Protein AF-A0A4Y9YYK4-F1 (afdb_monomer)

Nearest PDB structures (foldseek):
  6ieg-assembly1_B  TM=5.917E-01  e=1.359E+00  Homo sapiens
  4gmf-assembly2_C  TM=7.989E-01  e=5.015E+00  Yersinia enterocolitica subsp. enterocolitica 8081
  4gmg-assembly2_C  TM=8.041E-01  e=4.713E+00  Yersinia enterocolitica subsp. enterocolitica 8081
  7na8-assembly1_A  TM=4.307E-01  e=9.936E+00  Homo sapiens

Mean predicted aligned error: 11.57 Å

Secondary structure (DSSP, 8-state):
--PPPBPSSSSBEEEEEE--SS-EETT-EEEEE-SS-EEEEEEEEEEEEE-SSEEEEEEESSSS-EEEEEEGGGEE--HHHHHHHHHHGGGS--PSPPPGGG-SGGGG-SS---------HHHHHHHHHHHHHHTTHHHHHHHHTT-TT-------------------EEEEE-----

Sequence (178 aa):
MDVPTMGEGKGLTWIVQSRPEIQLGKRQHVVLKTNAQRSGVGRLTSVADLRRHWVIFTVSGAPHSCNLRVPIPWAALDDLEGFTHSKFYFTLPALPRPHAEFSSPIFTSDEENPYEFELGERAESRSERLIARITNADADRRTSRSKMAEGPDGGKGGSESDSSGHTSMRIIPGSLAG

Solvent-accessible surface area (backbone atoms only — not comparable to full-atom values): 11042 Å² total; per-residue (Å²): 133,81,70,83,50,72,40,104,56,101,49,48,28,44,42,59,57,41,84,49,99,60,62,51,34,66,74,39,62,40,38,54,44,54,97,88,47,70,56,54,66,22,29,28,65,45,78,74,46,75,37,53,40,35,35,27,29,34,32,38,80,28,100,59,70,33,34,40,36,34,45,51,94,46,39,46,66,53,65,53,55,39,49,49,45,65,76,38,38,90,79,30,49,64,69,61,71,58,56,82,94,50,70,53,70,60,72,72,46,94,87,51,78,83,69,86,71,98,66,52,74,70,48,49,57,49,37,52,56,50,50,40,62,73,70,43,57,68,56,51,65,58,47,62,76,66,49,87,76,69,86,89,84,89,88,88,86,80,90,84,88,91,85,81,90,87,80,77,35,50,53,57,81,62,79,79,87,126

Radius of gyration: 19.6 Å; Cα contacts (8 Å, |Δi|>4): 264; chains: 1; bounding box: 60×44×49 Å

Foldseek 3Di:
DFDQDCPPDDDTEAEAFDQEPAAAEFQAWFWDDDPVDIWDIWGFHDFPFDALFWTKTWTPDTPDIYIYIYGPVSHDDDLLNLLCCVVCNLVGHCPPPHHPVPPDVQSVDSPDRPDDDPHDPVSNVVSVVVVCVVVVVVVVVVVVVVPVPDDDDDDDDDDDDDDDDDDHDHTYGDDDPD

pLDDT: mean 79.11, std 21.23, range [31.81, 98.0]

Structure (mmCIF, N/CA/C/O backbone):
data_AF-A0A4Y9YYK4-F1
#
_entry.id   AF-A0A4Y9YYK4-F1
#
loop_
_atom_site.group_PDB
_atom_site.id
_atom_site.type_symbol
_atom_site.label_atom_id
_atom_site.label_alt_id
_atom_site.label_comp_id
_atom_site.label_asym_id
_atom_site.label_entity_id
_atom_site.label_seq_id
_atom_site.pdbx_PDB_ins_code
_atom_site.Cartn_x
_atom_site.Cartn_y
_atom_site.Cartn_z
_atom_site.occupancy
_atom_site.B_iso_or_equiv
_atom_site.auth_seq_id
_atom_site.auth_comp_id
_atom_site.auth_asym_id
_atom_site.auth_atom_id
_atom_site.pdbx_PDB_model_num
ATOM 1 N N . MET A 1 1 ? 1.326 -8.497 24.998 1.00 41.88 1 MET A N 1
ATOM 2 C CA . MET A 1 1 ? 0.388 -7.356 25.035 1.00 41.88 1 MET A CA 1
ATOM 3 C C . MET A 1 1 ? 0.475 -6.659 23.692 1.00 41.88 1 MET A C 1
ATOM 5 O O . MET A 1 1 ? 1.575 -6.277 23.313 1.00 41.88 1 MET A O 1
ATOM 9 N N . ASP A 1 2 ? -0.640 -6.530 22.975 1.00 46.59 2 ASP A N 1
ATOM 10 C CA . ASP A 1 2 ? -0.671 -5.966 21.617 1.00 46.59 2 ASP A CA 1
ATOM 11 C C . ASP A 1 2 ? -0.836 -4.447 21.692 1.00 46.59 2 ASP A C 1
ATOM 13 O O . ASP A 1 2 ? -1.946 -3.914 21.619 1.00 46.59 2 ASP A O 1
ATOM 17 N N . VAL A 1 3 ? 0.275 -3.751 21.931 1.00 48.75 3 VAL A N 1
ATOM 18 C CA . VAL A 1 3 ? 0.305 -2.286 21.974 1.00 48.75 3 VAL A CA 1
ATOM 19 C C . VAL A 1 3 ? 0.531 -1.772 20.549 1.00 48.75 3 VAL A C 1
ATOM 21 O O . VAL A 1 3 ? 1.494 -2.201 19.910 1.00 48.75 3 VAL A O 1
ATOM 24 N N . PRO A 1 4 ? -0.330 -0.884 20.021 1.00 51.28 4 PRO A N 1
ATOM 25 C CA . PRO A 1 4 ? -0.110 -0.301 18.707 1.00 51.28 4 PRO A CA 1
ATOM 26 C C . PRO A 1 4 ? 1.175 0.535 18.727 1.00 51.28 4 PRO A C 1
ATOM 28 O O . PRO A 1 4 ? 1.351 1.406 19.579 1.00 51.28 4 PRO A O 1
ATOM 31 N N . THR A 1 5 ? 2.096 0.247 17.812 1.00 51.12 5 THR A N 1
ATOM 32 C CA . THR A 1 5 ? 3.355 0.980 17.682 1.00 51.12 5 THR A CA 1
ATOM 33 C C . THR A 1 5 ? 3.140 2.276 16.904 1.00 51.12 5 THR A C 1
ATOM 35 O O . THR A 1 5 ? 2.400 2.332 15.921 1.00 51.12 5 THR A O 1
ATOM 38 N N . MET A 1 6 ? 3.805 3.351 17.329 1.00 52.06 6 MET A N 1
ATOM 39 C CA . MET A 1 6 ? 3.977 4.510 16.456 1.00 52.06 6 MET A CA 1
ATOM 40 C C . MET A 1 6 ? 4.820 4.063 15.259 1.00 52.06 6 MET A C 1
ATOM 42 O O . MET A 1 6 ? 5.949 3.611 15.428 1.00 52.06 6 MET A O 1
ATOM 46 N N . GLY A 1 7 ? 4.247 4.116 14.057 1.00 54.12 7 GLY A N 1
ATOM 47 C CA . GLY A 1 7 ? 5.012 3.899 12.832 1.00 54.12 7 GLY A CA 1
ATOM 48 C C . GLY A 1 7 ? 5.915 5.095 12.538 1.00 54.12 7 GLY A C 1
ATOM 49 O O . GLY A 1 7 ? 5.736 6.162 13.113 1.00 54.12 7 GLY A O 1
ATOM 50 N N . GLU A 1 8 ? 6.829 4.940 11.581 1.00 56.41 8 GLU A N 1
ATOM 51 C CA . GLU A 1 8 ? 7.777 5.972 11.106 1.00 56.41 8 GLU A CA 1
ATOM 52 C C . GLU A 1 8 ? 7.110 7.229 10.484 1.00 56.41 8 GLU A C 1
ATOM 54 O O . GLU A 1 8 ? 7.784 8.086 9.921 1.00 56.41 8 GLU A O 1
ATOM 59 N N . GLY A 1 9 ? 5.781 7.358 10.562 1.00 56.78 9 GLY A N 1
ATOM 60 C CA . GLY A 1 9 ? 5.009 8.473 10.018 1.00 56.78 9 GLY A CA 1
ATOM 61 C C . GLY A 1 9 ? 4.484 9.432 11.088 1.00 56.78 9 GLY A C 1
ATOM 62 O O . GLY A 1 9 ? 4.528 9.174 12.288 1.00 56.78 9 GLY A O 1
ATOM 63 N N . LYS A 1 10 ? 3.908 10.553 10.637 1.00 61.97 10 LYS A N 1
ATOM 64 C CA . LYS A 1 10 ? 3.184 11.489 11.508 1.00 61.97 10 LYS A CA 1
ATOM 65 C C . LYS A 1 10 ? 1.903 10.818 12.026 1.00 61.97 10 LYS A C 1
ATOM 67 O O . LYS A 1 10 ? 0.875 10.852 11.355 1.00 61.97 10 LYS A O 1
ATOM 72 N N . GLY A 1 11 ? 1.974 10.201 13.203 1.00 76.62 11 GLY A N 1
ATOM 73 C CA . GLY A 1 11 ? 0.818 9.661 13.924 1.00 76.62 11 GLY A CA 1
ATOM 74 C C . GLY A 1 11 ? 0.818 8.142 14.118 1.00 76.62 11 GLY A C 1
ATOM 75 O O . GLY A 1 11 ? 1.760 7.426 13.784 1.00 76.62 11 GLY A O 1
ATOM 76 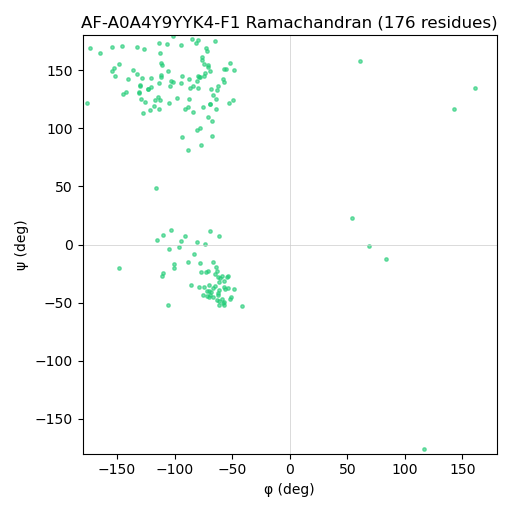N N . LEU A 1 12 ? -0.271 7.645 14.702 1.00 87.75 12 LEU A N 1
ATOM 77 C CA . LEU A 1 12 ? -0.453 6.232 15.029 1.00 87.75 12 LEU A CA 1
ATOM 78 C C . LEU A 1 12 ? -0.540 5.386 13.750 1.00 87.75 12 LEU A C 1
ATOM 80 O O . LEU A 1 12 ? -1.342 5.694 12.868 1.00 87.75 12 LEU A O 1
ATOM 84 N N . THR A 1 13 ? 0.254 4.317 13.650 1.00 91.69 13 THR A N 1
ATOM 85 C CA . THR A 1 13 ? 0.209 3.391 12.507 1.00 91.69 13 THR A CA 1
ATOM 86 C C . THR A 1 13 ? -0.188 2.003 12.982 1.00 91.69 13 THR A C 1
ATOM 88 O O . THR A 1 13 ? 0.506 1.373 13.769 1.00 91.69 13 THR A O 1
ATOM 91 N N . TRP A 1 14 ? -1.308 1.514 12.475 1.00 92.50 14 TRP A N 1
ATOM 92 C CA . TRP A 1 14 ? -1.828 0.182 12.746 1.00 92.50 14 TRP A CA 1
ATOM 93 C C . TRP A 1 14 ? -1.224 -0.816 11.756 1.00 92.50 14 TRP A C 1
ATOM 95 O O . TRP A 1 14 ? -1.041 -0.471 10.591 1.00 92.50 14 TRP A O 1
ATOM 105 N N . ILE A 1 15 ? -0.917 -2.042 12.187 1.00 93.69 15 ILE A N 1
ATOM 106 C CA . ILE A 1 15 ? -0.321 -3.084 11.333 1.00 93.69 15 ILE A CA 1
ATOM 107 C C . ILE A 1 15 ? -1.283 -4.270 11.234 1.00 93.69 15 ILE A C 1
ATOM 109 O O . ILE A 1 15 ? -1.670 -4.843 12.253 1.00 93.69 15 ILE A O 1
ATOM 113 N N . VAL A 1 16 ? -1.645 -4.646 10.004 1.00 94.25 16 VAL A N 1
ATOM 114 C CA . VAL A 1 16 ? -2.518 -5.802 9.724 1.00 94.25 16 VAL A CA 1
ATOM 115 C C . VAL A 1 16 ? -1.775 -7.107 9.941 1.00 94.25 16 VAL A C 1
ATOM 117 O O . VAL A 1 16 ? -0.575 -7.180 9.700 1.00 94.25 16 VAL A O 1
ATOM 120 N N . GLN A 1 17 ? -2.479 -8.146 10.380 1.00 92.44 17 GLN A N 1
ATOM 121 C CA . GLN A 1 17 ? -1.835 -9.358 10.885 1.00 92.44 17 GLN A CA 1
ATOM 122 C C . GLN A 1 17 ? -2.536 -10.666 10.687 1.00 92.44 17 GLN A C 1
ATOM 124 O O . GLN A 1 17 ? -1.942 -11.723 10.844 1.00 92.44 17 GLN A O 1
ATOM 129 N N . SER A 1 18 ? -3.828 -10.591 10.449 1.00 92.44 18 SER A N 1
ATOM 130 C CA . SER A 1 18 ? -4.473 -11.675 9.757 1.00 92.44 18 SER A CA 1
ATOM 131 C C . SER A 1 18 ? -4.888 -11.135 8.423 1.00 92.44 18 SER A C 1
ATOM 133 O O . SER A 1 18 ? -5.321 -9.979 8.314 1.00 92.44 18 SER A O 1
ATOM 135 N N . ARG A 1 19 ? -4.825 -12.025 7.448 1.00 95.31 19 ARG A N 1
ATOM 136 C CA . ARG A 1 19 ? -5.436 -11.810 6.158 1.00 95.31 19 ARG A CA 1
ATOM 137 C C . ARG A 1 19 ? -6.893 -11.343 6.324 1.00 95.31 19 ARG A C 1
ATOM 139 O O . ARG A 1 19 ? -7.662 -12.019 7.014 1.00 95.31 19 ARG A O 1
ATOM 146 N N . PRO A 1 20 ? -7.271 -10.195 5.741 1.00 94.69 20 PRO A N 1
ATOM 147 C CA . PRO A 1 20 ? -8.661 -9.764 5.694 1.00 94.69 20 PRO A CA 1
ATOM 148 C C . PRO A 1 20 ? -9.450 -10.650 4.717 1.00 94.69 20 PRO A C 1
ATOM 150 O O . PRO A 1 20 ? -8.877 -11.212 3.783 1.00 94.69 20 PRO A O 1
ATOM 153 N N . GLU A 1 21 ? -10.766 -10.762 4.910 1.00 93.81 21 GLU A N 1
ATOM 154 C CA . GLU A 1 21 ? -11.641 -11.546 4.016 1.00 93.81 21 GLU A CA 1
ATOM 155 C C . GLU A 1 21 ? -11.632 -11.005 2.579 1.00 93.81 21 GLU A C 1
ATOM 157 O O . GLU A 1 21 ? -11.741 -11.761 1.617 1.00 93.81 21 GLU A O 1
ATOM 162 N N . ILE A 1 22 ? -11.464 -9.689 2.444 1.00 95.12 22 ILE A N 1
ATOM 163 C CA . ILE A 1 22 ? -11.383 -8.966 1.177 1.00 95.12 22 ILE A CA 1
ATOM 164 C C . ILE A 1 22 ? -10.116 -8.112 1.212 1.00 95.12 22 ILE A C 1
ATOM 166 O O . ILE A 1 22 ? -9.767 -7.560 2.258 1.00 95.12 22 ILE A O 1
ATOM 170 N N . GLN A 1 23 ? -9.432 -7.986 0.075 1.00 97.19 23 GLN A N 1
ATOM 171 C CA . GLN A 1 23 ? -8.286 -7.088 -0.046 1.00 97.19 23 GLN A CA 1
ATOM 172 C C . GLN A 1 23 ? -8.662 -5.643 0.310 1.00 97.19 23 GLN A C 1
ATOM 174 O O . GLN A 1 23 ? -9.733 -5.139 -0.045 1.00 97.19 23 GLN A O 1
ATOM 179 N N . LEU A 1 24 ? -7.751 -4.980 1.017 1.00 97.75 24 LEU A N 1
ATOM 180 C CA . LEU A 1 24 ? -7.948 -3.648 1.565 1.00 97.75 24 LEU A CA 1
ATOM 181 C C . LEU A 1 24 ? -7.544 -2.588 0.553 1.00 97.75 24 LEU A C 1
ATOM 183 O O . LEU A 1 24 ? -6.383 -2.510 0.159 1.00 97.75 24 LEU A O 1
ATOM 187 N N . GLY A 1 25 ? -8.501 -1.763 0.152 1.00 97.44 25 GLY A N 1
ATOM 188 C CA . GLY A 1 25 ? -8.315 -0.741 -0.871 1.00 97.44 25 GLY A CA 1
ATOM 189 C C . GLY A 1 25 ? -8.870 0.615 -0.464 1.00 97.44 25 GLY A C 1
ATOM 190 O O . GLY A 1 25 ? -9.607 0.766 0.515 1.00 97.44 25 GLY A O 1
ATOM 191 N N . LYS A 1 26 ? -8.543 1.631 -1.263 1.00 97.44 26 LYS A N 1
ATOM 192 C CA . LYS A 1 26 ? -9.086 2.984 -1.094 1.00 97.44 26 LYS A CA 1
ATOM 193 C C . LYS A 1 26 ? -10.621 2.958 -1.105 1.00 97.44 26 LYS A C 1
ATOM 195 O O . LYS A 1 26 ? -11.249 2.136 -1.763 1.00 97.44 26 LYS A O 1
ATOM 200 N N . ARG A 1 27 ? -11.225 3.917 -0.402 1.00 96.31 27 ARG A N 1
ATOM 201 C CA . ARG A 1 27 ? -12.675 4.123 -0.219 1.00 96.31 27 ARG A CA 1
ATOM 202 C C . ARG A 1 27 ? -13.398 3.068 0.628 1.00 96.31 27 ARG A C 1
ATOM 204 O O . ARG A 1 27 ? -14.586 3.251 0.881 1.00 96.31 27 ARG A O 1
ATOM 211 N N . GLN A 1 28 ? -12.720 2.031 1.116 1.00 96.81 28 GLN A N 1
ATOM 212 C CA . GLN A 1 28 ? -13.327 1.051 2.018 1.00 96.81 28 GLN A CA 1
ATOM 213 C C . GLN A 1 28 ? -13.441 1.581 3.451 1.00 96.81 28 GLN A C 1
ATOM 215 O O . GLN A 1 28 ? -12.557 2.294 3.938 1.00 96.81 28 GLN A O 1
ATOM 220 N N . HIS A 1 29 ? -14.528 1.210 4.132 1.00 95.75 29 HIS A N 1
ATOM 221 C CA . HIS A 1 29 ? -14.700 1.464 5.559 1.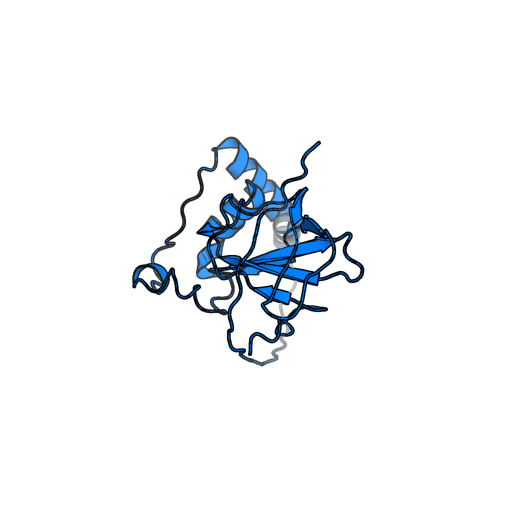00 95.75 29 HIS A CA 1
ATOM 222 C C . HIS A 1 29 ? -14.020 0.370 6.375 1.00 95.75 29 HIS A C 1
ATOM 224 O O . HIS A 1 29 ? -14.145 -0.815 6.074 1.00 95.75 29 HIS A O 1
ATOM 230 N N . VAL A 1 30 ? -13.319 0.775 7.426 1.00 94.75 30 VAL A N 1
ATOM 231 C CA . VAL A 1 30 ? -12.567 -0.126 8.296 1.00 94.75 30 VAL A CA 1
ATOM 232 C C . VAL A 1 30 ? -12.859 0.182 9.753 1.00 94.75 30 VAL A C 1
ATOM 234 O O . VAL A 1 30 ? -13.061 1.332 10.144 1.00 94.75 30 VAL A O 1
ATOM 237 N N . VAL A 1 31 ? -12.855 -0.864 10.569 1.00 92.88 31 VAL A N 1
ATOM 238 C CA . VAL A 1 31 ? -12.839 -0.751 12.023 1.00 92.88 31 VAL A CA 1
ATOM 239 C C . VAL A 1 31 ? -11.595 -1.474 12.501 1.00 92.88 31 VAL A C 1
ATOM 241 O O . VAL A 1 31 ? -11.448 -2.678 12.305 1.00 92.88 31 VAL A O 1
ATOM 244 N N . LEU A 1 32 ? -10.682 -0.725 13.102 1.00 91.12 32 LEU A N 1
ATOM 245 C CA . LEU A 1 32 ? -9.428 -1.251 13.612 1.00 91.12 32 LEU A CA 1
ATOM 246 C C . LEU A 1 32 ? -9.674 -1.763 15.027 1.00 91.12 32 LEU A C 1
ATOM 248 O O . LEU A 1 32 ? -10.350 -1.115 15.830 1.00 91.12 32 LEU A O 1
ATOM 252 N N . LYS A 1 33 ? -9.166 -2.950 15.343 1.00 91.06 33 LYS A N 1
ATOM 253 C CA . LYS A 1 33 ? -9.395 -3.574 16.643 1.00 91.06 33 LYS A CA 1
ATOM 254 C C . LYS A 1 33 ? -8.138 -4.291 17.115 1.00 91.06 33 LYS A C 1
ATOM 256 O O . LYS A 1 33 ? -7.582 -5.101 16.387 1.00 91.06 33 LYS A O 1
ATOM 261 N N . THR A 1 34 ? -7.747 -4.032 18.358 1.00 87.44 34 THR A N 1
ATOM 262 C CA . THR A 1 34 ? -6.826 -4.870 19.134 1.00 87.44 34 THR A CA 1
ATOM 263 C C . THR A 1 34 ? -7.611 -5.723 20.132 1.00 87.44 34 THR A C 1
ATOM 265 O O . THR A 1 34 ? -8.834 -5.623 20.250 1.00 87.44 34 THR A O 1
ATOM 268 N N . ASN A 1 35 ? -6.907 -6.545 20.908 1.00 86.12 35 ASN A N 1
ATOM 269 C CA . ASN A 1 35 ? -7.510 -7.253 22.037 1.00 86.12 35 ASN A CA 1
ATOM 270 C C . ASN A 1 35 ? -8.027 -6.307 23.140 1.00 86.12 35 ASN A C 1
ATOM 272 O O . ASN A 1 35 ? -8.920 -6.686 23.890 1.00 86.12 35 ASN A O 1
ATOM 276 N N . ALA A 1 36 ? -7.504 -5.079 23.221 1.00 86.88 36 ALA A N 1
ATOM 277 C CA . ALA A 1 36 ? -7.833 -4.108 24.267 1.00 86.88 36 ALA A CA 1
ATOM 278 C C . ALA A 1 36 ? -8.652 -2.906 23.769 1.00 86.88 36 ALA A C 1
ATOM 280 O O . ALA A 1 36 ? -9.321 -2.244 24.558 1.00 86.88 36 ALA A O 1
ATOM 281 N N . GLN A 1 37 ? -8.573 -2.580 22.480 1.00 85.88 37 GLN A N 1
ATOM 282 C CA . GLN A 1 37 ? -9.095 -1.334 21.929 1.00 85.88 37 GLN A CA 1
ATOM 283 C C . GLN A 1 37 ? -9.842 -1.578 20.626 1.00 85.88 37 GLN A C 1
ATOM 285 O O . GLN A 1 37 ? -9.522 -2.477 19.851 1.00 85.88 37 GLN A O 1
ATOM 290 N N . ARG A 1 38 ? -10.825 -0.726 20.360 1.00 88.75 38 ARG A N 1
ATOM 291 C CA . ARG A 1 38 ? -11.546 -0.673 19.093 1.00 88.75 38 ARG A CA 1
ATOM 292 C C . ARG A 1 38 ? -11.576 0.778 18.641 1.00 88.75 38 ARG A C 1
ATOM 294 O O . ARG A 1 38 ? -11.922 1.653 19.430 1.00 88.75 38 ARG A O 1
ATOM 301 N N . SER A 1 39 ? -11.205 1.036 17.395 1.00 86.94 39 SER A N 1
ATOM 302 C CA . 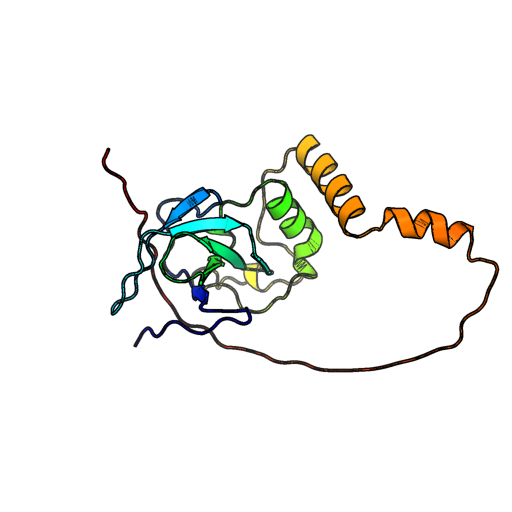SER A 1 39 ? -11.363 2.356 16.799 1.00 86.94 39 SER A CA 1
ATOM 303 C C . SER A 1 39 ? -12.839 2.646 16.508 1.00 86.94 39 SER A C 1
ATOM 305 O O . SER A 1 39 ? -13.679 1.744 16.460 1.00 86.94 39 SER A O 1
ATOM 307 N N . GLY A 1 40 ? -13.145 3.911 16.223 1.00 88.44 40 GLY A N 1
ATOM 308 C CA . GLY A 1 40 ? -14.353 4.248 15.470 1.00 88.44 40 GLY A CA 1
ATOM 309 C C . GLY A 1 40 ? -14.302 3.695 14.039 1.00 88.44 40 GLY A C 1
ATOM 310 O O . GLY A 1 40 ? -13.285 3.145 13.604 1.00 88.44 40 GLY A O 1
ATOM 311 N N . VAL A 1 41 ? -15.399 3.861 13.302 1.00 93.31 41 VAL A N 1
ATOM 312 C CA . VAL A 1 41 ? -15.437 3.564 11.864 1.00 93.31 41 VAL A CA 1
ATOM 313 C C . VAL A 1 41 ? -14.585 4.599 11.134 1.00 93.31 41 VAL A C 1
ATOM 315 O O . VAL A 1 41 ? -14.835 5.797 11.237 1.00 93.31 41 VAL A O 1
ATOM 318 N N . GLY A 1 42 ? -13.568 4.131 10.418 1.00 94.31 42 GLY A N 1
ATOM 319 C CA . GLY A 1 42 ? -12.729 4.946 9.550 1.00 94.31 42 GLY A CA 1
ATOM 320 C C . GLY A 1 42 ? -12.903 4.567 8.084 1.00 94.31 42 GLY A C 1
ATOM 321 O O . GLY A 1 42 ? -13.564 3.585 7.751 1.00 94.31 42 GLY A O 1
ATOM 322 N N . ARG A 1 43 ? -12.280 5.336 7.194 1.00 96.44 43 ARG A N 1
ATOM 323 C CA . ARG A 1 43 ? -12.241 5.077 5.753 1.00 96.44 43 ARG A CA 1
ATOM 324 C C . ARG A 1 43 ? -10.815 5.175 5.232 1.00 96.44 43 ARG A C 1
ATOM 326 O O . ARG A 1 43 ? -10.151 6.182 5.490 1.00 96.44 43 ARG A O 1
ATOM 333 N N . LEU A 1 44 ? -10.379 4.172 4.469 1.00 96.81 44 LEU A N 1
ATOM 334 C CA . LEU A 1 44 ? -9.106 4.188 3.744 1.00 96.81 44 LEU A CA 1
ATOM 335 C C . LEU A 1 44 ? -9.193 5.212 2.609 1.00 96.81 44 LEU A C 1
ATOM 337 O O . LEU A 1 44 ? -10.080 5.112 1.763 1.00 96.81 44 LEU A O 1
ATOM 341 N N . THR A 1 45 ? -8.327 6.223 2.578 1.00 95.81 45 THR A N 1
ATOM 342 C CA . THR A 1 45 ? -8.441 7.315 1.588 1.00 95.81 45 THR A CA 1
ATOM 343 C C . THR A 1 45 ? -7.403 7.245 0.487 1.00 95.81 45 THR A C 1
ATOM 345 O O . THR A 1 45 ? -7.753 7.296 -0.690 1.00 95.81 45 THR A O 1
ATOM 348 N N . SER A 1 46 ? -6.137 7.149 0.868 1.00 95.75 46 SER A N 1
ATOM 349 C CA . SER A 1 46 ? -4.984 7.311 -0.014 1.00 95.75 46 SER A CA 1
ATOM 350 C C . SER A 1 46 ? -3.839 6.432 0.462 1.00 95.75 46 SER A C 1
ATOM 352 O O . SER A 1 46 ? -3.760 6.120 1.652 1.00 95.75 46 SER A O 1
ATOM 354 N N . VAL A 1 47 ? -2.945 6.072 -0.455 1.00 96.38 47 VAL A N 1
ATOM 355 C CA . VAL A 1 47 ? -1.644 5.498 -0.109 1.00 96.38 47 VAL A CA 1
ATOM 356 C C . VAL A 1 47 ? -0.746 6.630 0.391 1.00 96.38 47 VAL A C 1
ATOM 358 O O . VAL A 1 47 ? -0.510 7.603 -0.318 1.00 96.38 47 VAL A O 1
ATOM 361 N N . ALA A 1 48 ? -0.319 6.533 1.645 1.00 95.38 48 ALA A N 1
ATOM 362 C CA . ALA A 1 48 ? 0.596 7.461 2.298 1.00 95.38 48 ALA A CA 1
ATOM 363 C C . ALA A 1 48 ? 2.064 7.105 2.035 1.00 95.38 48 ALA A C 1
ATOM 365 O O . ALA A 1 48 ? 2.899 7.999 1.952 1.00 95.38 48 ALA A O 1
ATOM 366 N N . ASP A 1 49 ? 2.368 5.809 1.941 1.00 95.75 49 ASP A N 1
ATOM 367 C CA . ASP A 1 49 ? 3.717 5.290 1.710 1.00 95.75 49 ASP A CA 1
ATOM 368 C C . ASP A 1 49 ? 3.637 3.913 1.035 1.00 95.75 49 ASP A C 1
ATOM 370 O O . ASP A 1 49 ? 2.692 3.148 1.266 1.00 95.75 49 ASP A O 1
ATOM 374 N N . LEU A 1 50 ? 4.640 3.600 0.219 1.00 96.75 50 LEU A N 1
ATOM 375 C CA . LEU A 1 50 ? 4.776 2.335 -0.489 1.00 96.75 50 LEU A CA 1
ATOM 376 C C . LEU A 1 50 ? 6.175 1.777 -0.233 1.00 96.75 50 LEU A C 1
ATOM 378 O O . LEU A 1 50 ? 7.185 2.431 -0.472 1.00 96.75 50 LEU A O 1
ATOM 382 N N . ARG A 1 51 ? 6.229 0.545 0.262 1.00 96.31 51 ARG A N 1
ATOM 383 C CA . ARG A 1 51 ? 7.458 -0.172 0.603 1.00 96.31 51 ARG A CA 1
ATOM 384 C C . ARG A 1 51 ? 7.478 -1.512 -0.100 1.00 96.31 51 ARG A C 1
ATOM 386 O O . ARG A 1 51 ? 6.454 -1.976 -0.599 1.00 96.31 51 ARG A O 1
ATOM 393 N N . ARG A 1 52 ? 8.636 -2.171 -0.083 1.00 96.00 52 ARG A N 1
ATOM 394 C CA . ARG A 1 52 ? 8.847 -3.417 -0.824 1.00 96.00 52 ARG A CA 1
ATOM 395 C C . ARG A 1 52 ? 7.761 -4.463 -0.530 1.00 96.00 52 ARG A C 1
ATOM 397 O O . ARG A 1 52 ? 7.154 -4.990 -1.454 1.00 96.00 52 ARG A O 1
ATOM 404 N N . HIS A 1 53 ? 7.425 -4.682 0.743 1.00 96.50 53 HIS A N 1
ATOM 405 C CA . HIS A 1 53 ? 6.420 -5.682 1.150 1.00 96.50 53 HIS A CA 1
ATOM 406 C C . HIS A 1 53 ? 5.166 -5.098 1.809 1.00 96.50 53 HIS A C 1
ATOM 408 O O . HIS A 1 53 ? 4.295 -5.854 2.243 1.00 96.50 53 HIS A O 1
ATOM 414 N N . TRP A 1 54 ? 5.057 -3.770 1.888 1.00 97.50 54 TRP A N 1
ATOM 415 C CA . TRP A 1 54 ? 3.992 -3.104 2.632 1.00 97.50 54 TRP A CA 1
ATOM 416 C C . TRP A 1 54 ? 3.475 -1.876 1.898 1.00 97.50 54 TRP A C 1
ATOM 418 O O . TRP A 1 54 ? 4.251 -1.091 1.368 1.00 97.50 54 TRP A O 1
ATOM 428 N N . VAL A 1 55 ? 2.170 -1.650 1.973 1.00 97.56 55 VAL A N 1
ATOM 429 C CA . VAL A 1 55 ? 1.542 -0.371 1.642 1.00 97.56 55 VAL A CA 1
ATOM 430 C C . VAL A 1 55 ? 0.999 0.260 2.917 1.00 97.56 55 VAL A C 1
ATOM 432 O O . VAL A 1 55 ? 0.537 -0.439 3.821 1.00 97.56 55 VAL A O 1
ATOM 435 N N . ILE A 1 56 ? 1.066 1.582 3.020 1.00 97.12 56 ILE A N 1
ATOM 436 C CA . ILE A 1 56 ? 0.502 2.328 4.143 1.00 97.12 56 ILE A CA 1
ATOM 437 C C . ILE A 1 56 ? -0.656 3.170 3.625 1.00 97.12 56 ILE A C 1
ATOM 439 O O . ILE A 1 56 ? -0.452 4.074 2.824 1.00 97.12 56 ILE A O 1
ATOM 443 N N . PHE A 1 57 ? -1.869 2.903 4.099 1.00 97.06 57 PHE A N 1
ATOM 444 C CA . PHE A 1 57 ? -3.047 3.718 3.818 1.00 97.06 57 PHE A CA 1
ATOM 445 C C . PHE A 1 57 ? -3.271 4.761 4.909 1.00 97.06 57 PHE A C 1
ATOM 447 O O . PHE A 1 57 ? -3.097 4.477 6.092 1.00 97.06 57 PHE A O 1
ATOM 454 N N . THR A 1 58 ? -3.754 5.941 4.534 1.00 95.62 58 THR A N 1
ATOM 455 C CA . THR A 1 58 ? -4.334 6.889 5.491 1.00 95.62 58 THR A CA 1
ATOM 456 C C . THR A 1 58 ? -5.764 6.480 5.834 1.00 95.62 58 THR A C 1
ATOM 458 O O . THR A 1 58 ? -6.568 6.178 4.947 1.00 95.62 58 THR A O 1
ATOM 461 N N . VAL A 1 59 ? -6.093 6.508 7.124 1.00 95.31 59 VAL A N 1
ATOM 462 C CA . VAL A 1 59 ? -7.439 6.296 7.661 1.00 95.31 59 VAL A CA 1
ATOM 463 C C . VAL A 1 59 ? -8.013 7.645 8.096 1.00 95.31 59 VAL A C 1
ATOM 465 O O . VAL A 1 59 ? -7.454 8.335 8.950 1.00 95.31 59 VAL A O 1
ATOM 468 N N . SER A 1 60 ? -9.154 8.010 7.517 1.00 93.69 60 SER A N 1
ATOM 469 C CA . SER A 1 60 ? -9.907 9.232 7.842 1.00 93.69 60 SER A CA 1
ATOM 470 C C . SER A 1 60 ? -11.251 8.910 8.503 1.00 93.69 60 SER A C 1
ATOM 472 O O . SER A 1 60 ? -11.712 7.773 8.436 1.00 93.69 60 SER A O 1
ATOM 474 N N . GLY A 1 61 ? -11.895 9.897 9.130 1.00 87.62 61 GLY A N 1
ATOM 475 C CA . GLY A 1 61 ? -13.247 9.761 9.697 1.00 87.62 61 GLY A CA 1
ATOM 476 C C . GLY A 1 61 ? -13.322 9.139 11.097 1.00 87.62 61 GLY A C 1
ATOM 477 O O . GLY A 1 61 ? -14.351 9.259 11.753 1.00 87.62 61 GLY A O 1
ATOM 478 N N . ALA A 1 62 ? -12.231 8.549 11.593 1.00 80.19 62 ALA A N 1
ATOM 479 C CA . ALA A 1 62 ? -12.087 8.213 13.008 1.00 80.19 62 ALA A CA 1
ATOM 480 C C . ALA A 1 62 ? -11.782 9.483 13.842 1.00 80.19 62 ALA A C 1
ATOM 482 O O . ALA A 1 62 ? -11.311 10.472 13.274 1.00 80.19 62 ALA A O 1
ATOM 483 N N . PRO A 1 63 ? -11.981 9.470 15.179 1.00 81.19 63 PRO A N 1
ATOM 484 C CA . PRO A 1 63 ? -11.701 10.626 16.045 1.00 81.19 63 PRO A CA 1
ATOM 485 C C . PRO A 1 63 ? -10.279 11.189 15.909 1.00 81.19 63 PRO A C 1
ATOM 487 O O . PRO A 1 63 ? -10.049 12.377 16.125 1.00 81.19 63 PRO A O 1
ATOM 490 N N . HIS A 1 64 ? -9.331 10.337 15.518 1.00 82.31 64 HIS A N 1
ATOM 491 C CA . HIS A 1 64 ? -7.957 10.707 15.216 1.00 82.31 64 HIS A CA 1
ATO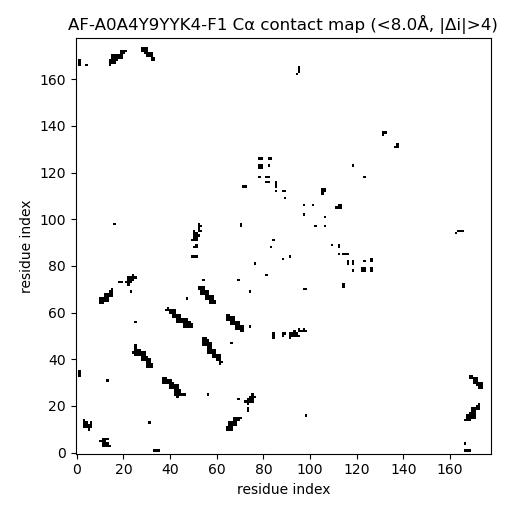M 492 C C . HIS A 1 64 ? -7.569 10.126 13.860 1.00 82.31 64 HIS A C 1
ATOM 494 O O . HIS A 1 64 ? -7.857 8.958 13.576 1.00 82.31 64 HIS A O 1
ATOM 500 N N . SER A 1 65 ? -6.900 10.928 13.029 1.00 85.19 65 SER A N 1
ATOM 501 C CA . SER A 1 65 ? -6.258 10.407 11.827 1.00 85.19 65 SER A CA 1
ATOM 502 C C . SER A 1 65 ? -5.185 9.399 12.230 1.00 85.19 65 SER A C 1
ATOM 504 O O . SER A 1 65 ? -4.428 9.594 13.183 1.00 85.19 65 SER A O 1
ATOM 506 N N . CYS A 1 66 ? -5.143 8.284 11.516 1.00 92.00 66 CYS A N 1
ATOM 507 C CA . CYS A 1 66 ? -4.129 7.260 11.710 1.00 92.00 66 CYS A CA 1
ATOM 508 C C . CYS A 1 66 ? -3.788 6.618 10.370 1.00 92.00 66 CYS A C 1
ATOM 510 O O . CYS A 1 66 ? -4.440 6.875 9.357 1.00 92.00 66 CYS A O 1
ATOM 512 N N . ASN A 1 67 ? -2.748 5.798 10.364 1.00 95.06 67 ASN A N 1
ATOM 513 C CA . ASN A 1 67 ? -2.327 5.051 9.193 1.00 95.06 67 ASN A CA 1
ATOM 514 C C . ASN A 1 67 ? -2.564 3.557 9.398 1.00 95.06 67 ASN A C 1
ATOM 516 O O . ASN A 1 67 ? -2.584 3.072 10.529 1.00 95.06 67 ASN A O 1
ATOM 520 N N . LEU A 1 68 ? -2.703 2.828 8.297 1.00 95.31 68 LEU A N 1
ATOM 521 C CA . LEU A 1 68 ? -2.847 1.383 8.274 1.00 95.31 68 LEU A CA 1
ATOM 522 C C . LEU A 1 68 ? -1.812 0.773 7.331 1.00 95.31 68 LEU A C 1
ATOM 524 O O . LEU A 1 68 ? -1.882 0.965 6.122 1.00 95.31 68 LEU A O 1
ATOM 528 N N . ARG A 1 69 ? -0.865 0.021 7.885 1.00 96.88 69 ARG A N 1
ATOM 529 C CA . ARG A 1 69 ? 0.167 -0.711 7.154 1.00 96.88 69 ARG A CA 1
ATOM 530 C C . ARG A 1 69 ? -0.321 -2.124 6.835 1.00 96.88 69 ARG A C 1
ATOM 532 O O . ARG A 1 69 ? -0.539 -2.923 7.746 1.00 96.88 69 ARG A O 1
ATOM 539 N N . VAL A 1 70 ? -0.449 -2.426 5.549 1.00 97.12 70 VAL A N 1
ATOM 540 C CA . VAL A 1 70 ? -1.014 -3.664 4.998 1.00 97.12 70 VAL A CA 1
ATOM 541 C C . VAL A 1 70 ? 0.047 -4.370 4.143 1.00 97.12 70 VAL A C 1
ATOM 543 O O . VAL A 1 70 ? 0.719 -3.695 3.360 1.00 97.12 70 VAL A O 1
ATOM 546 N N . PRO A 1 71 ? 0.237 -5.695 4.259 1.00 97.69 71 PRO A N 1
ATOM 547 C CA . PRO A 1 71 ? 1.055 -6.453 3.315 1.00 97.69 71 PRO A CA 1
ATOM 548 C C . PRO A 1 71 ? 0.537 -6.309 1.884 1.00 97.69 71 PRO A C 1
ATOM 550 O O . PRO A 1 71 ? -0.675 -6.318 1.673 1.00 97.69 71 PRO A O 1
ATOM 553 N N . ILE A 1 72 ? 1.440 -6.241 0.904 1.00 97.81 72 ILE A N 1
ATOM 554 C CA . ILE A 1 72 ? 1.075 -6.055 -0.513 1.00 97.81 72 ILE A CA 1
ATOM 555 C C . ILE A 1 72 ? 0.006 -7.061 -0.997 1.00 97.81 72 ILE A C 1
ATOM 557 O O . ILE A 1 72 ? -0.993 -6.604 -1.547 1.00 97.81 72 ILE A O 1
ATOM 561 N N . PRO A 1 73 ? 0.078 -8.381 -0.707 1.00 97.06 73 PRO A N 1
ATOM 562 C CA . PRO A 1 73 ? -0.951 -9.335 -1.153 1.00 97.06 73 PRO A CA 1
ATOM 563 C C . PRO A 1 73 ? -2.347 -9.111 -0.562 1.00 97.06 73 PRO A C 1
ATOM 565 O O . PRO A 1 73 ? -3.339 -9.640 -1.068 1.00 97.06 73 PRO A O 1
ATOM 568 N N . TRP A 1 74 ? -2.436 -8.388 0.555 1.00 97.81 74 TRP A N 1
ATOM 569 C CA . TRP A 1 74 ? -3.696 -8.086 1.234 1.00 97.81 74 TRP A CA 1
ATOM 570 C C . TRP A 1 74 ? -4.247 -6.718 0.848 1.00 97.81 74 TRP A C 1
ATOM 572 O O . TRP A 1 74 ? -5.314 -6.344 1.334 1.00 97.81 74 TRP A O 1
ATOM 582 N N . ALA A 1 75 ? -3.538 -5.970 0.007 1.00 98.00 75 ALA A N 1
ATOM 583 C CA . ALA A 1 75 ? -3.946 -4.662 -0.458 1.00 98.00 75 ALA A CA 1
ATOM 584 C C . ALA A 1 75 ? -4.518 -4.735 -1.876 1.00 98.00 75 ALA A C 1
ATOM 586 O O . ALA A 1 75 ? -3.991 -5.428 -2.739 1.00 98.00 75 ALA A O 1
ATOM 587 N N . ALA A 1 76 ? -5.581 -3.975 -2.117 1.00 97.31 76 ALA A N 1
ATOM 588 C CA . ALA A 1 76 ? -6.083 -3.691 -3.452 1.00 97.31 76 ALA A CA 1
ATOM 589 C C . ALA A 1 76 ? -5.453 -2.371 -3.920 1.00 97.31 76 ALA A C 1
ATOM 591 O O . ALA A 1 76 ? -5.945 -1.286 -3.585 1.00 97.31 76 ALA A O 1
ATOM 592 N N . LEU A 1 77 ? -4.324 -2.477 -4.625 1.00 96.56 77 LEU A N 1
ATOM 593 C CA . LEU A 1 77 ? -3.640 -1.341 -5.24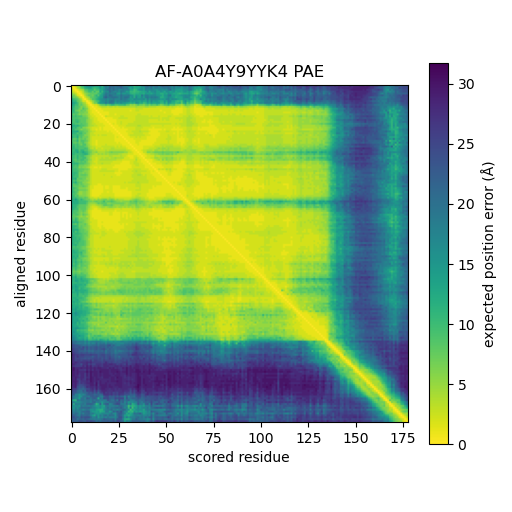8 1.00 96.56 77 LEU A CA 1
ATOM 594 C C . LEU A 1 77 ? -4.343 -0.961 -6.554 1.00 96.56 77 LEU A C 1
ATOM 596 O O . LEU A 1 77 ? -4.836 -1.838 -7.260 1.00 96.56 77 LEU A O 1
ATOM 600 N N . ASP A 1 78 ? -4.405 0.335 -6.869 1.00 95.44 78 ASP A N 1
ATOM 601 C CA . ASP A 1 78 ? -4.860 0.756 -8.194 1.00 95.44 78 ASP A CA 1
ATOM 602 C C . ASP A 1 78 ? -3.754 0.619 -9.251 1.00 95.44 78 ASP A C 1
ATOM 604 O O . ASP A 1 78 ? -2.608 0.296 -8.936 1.00 95.44 78 ASP A O 1
ATOM 608 N N . ASP A 1 79 ? -4.092 0.900 -10.509 1.00 94.69 79 ASP A N 1
ATOM 609 C CA . ASP A 1 79 ? -3.162 0.813 -11.636 1.00 94.69 79 ASP A CA 1
ATOM 610 C C . ASP A 1 79 ? -1.865 1.610 -11.429 1.00 94.69 79 ASP A C 1
ATOM 612 O O . ASP A 1 79 ? -0.799 1.183 -11.866 1.00 94.69 79 ASP A O 1
ATOM 616 N N . LEU A 1 80 ? -1.930 2.788 -10.800 1.00 94.75 80 LEU A N 1
ATOM 617 C CA . LEU A 1 80 ? -0.754 3.630 -10.589 1.00 94.75 80 LEU A CA 1
ATOM 618 C C . LEU A 1 80 ? 0.123 3.060 -9.478 1.00 94.75 80 LEU A C 1
ATOM 620 O O . LEU A 1 80 ? 1.346 3.032 -9.613 1.00 94.75 80 LEU A O 1
ATOM 624 N N . GLU A 1 81 ? -0.490 2.627 -8.382 1.00 96.44 81 GLU A N 1
ATOM 625 C CA . GLU A 1 81 ? 0.206 2.066 -7.228 1.00 96.44 81 GLU A CA 1
ATOM 626 C C . GLU A 1 81 ? 0.813 0.699 -7.545 1.00 96.44 81 GLU A C 1
ATOM 628 O O . GLU A 1 81 ? 1.981 0.481 -7.229 1.00 96.44 81 GLU A O 1
ATOM 633 N N . GLY A 1 82 ? 0.072 -0.170 -8.238 1.00 96.69 82 GLY A N 1
ATOM 634 C CA . GLY A 1 82 ? 0.569 -1.445 -8.755 1.00 96.69 82 GLY A CA 1
ATOM 635 C C . GLY A 1 82 ? 1.712 -1.239 -9.746 1.00 96.69 82 GLY A C 1
ATOM 636 O O . GLY A 1 82 ? 2.786 -1.806 -9.565 1.00 96.69 82 GLY A O 1
ATOM 637 N N . PHE A 1 83 ? 1.549 -0.334 -10.719 1.00 95.94 83 PHE A N 1
ATOM 638 C CA . PHE A 1 83 ? 2.615 -0.003 -11.670 1.00 95.94 83 PHE A CA 1
ATOM 639 C C . PHE A 1 83 ? 3.876 0.526 -10.980 1.00 95.94 83 PHE A C 1
ATOM 641 O O . PHE A 1 83 ? 4.990 0.094 -11.278 1.00 95.94 83 PHE A O 1
ATOM 648 N N . THR A 1 84 ? 3.710 1.463 -10.043 1.00 95.44 84 THR A N 1
ATOM 649 C CA . THR A 1 84 ? 4.827 2.031 -9.278 1.00 95.44 84 THR A CA 1
ATOM 650 C C . THR A 1 84 ? 5.518 0.943 -8.462 1.00 95.44 84 THR A C 1
ATOM 652 O O . THR A 1 84 ? 6.745 0.873 -8.457 1.00 95.44 84 THR A O 1
ATOM 655 N N . HIS A 1 85 ? 4.751 0.069 -7.808 1.00 96.94 85 HIS A N 1
ATOM 656 C CA . HIS A 1 85 ? 5.296 -1.035 -7.029 1.00 96.94 85 HIS A CA 1
ATOM 657 C C . HIS A 1 85 ? 6.112 -1.990 -7.900 1.00 96.94 85 HIS A C 1
ATOM 659 O O . HIS A 1 85 ? 7.288 -2.195 -7.610 1.00 96.94 85 HIS A O 1
ATOM 665 N N . SER A 1 86 ? 5.546 -2.479 -9.007 1.00 95.62 86 SER A N 1
ATOM 666 C CA . SER A 1 86 ? 6.242 -3.363 -9.948 1.00 95.62 86 SER A CA 1
ATOM 667 C C . SER A 1 86 ? 7.521 -2.743 -10.493 1.00 95.62 86 SER A C 1
ATOM 669 O O . SER A 1 86 ? 8.576 -3.374 -10.466 1.00 95.62 86 SER A O 1
ATOM 671 N N . LYS A 1 87 ? 7.444 -1.497 -10.973 1.00 95.06 87 LYS A N 1
ATOM 672 C CA . LYS A 1 87 ? 8.558 -0.833 -11.660 1.00 95.06 87 LYS A CA 1
ATOM 673 C C . LYS A 1 87 ? 9.704 -0.474 -10.722 1.00 95.06 87 LYS A C 1
ATOM 675 O O . LYS A 1 87 ? 10.862 -0.510 -11.129 1.00 95.06 87 LYS A O 1
ATOM 680 N N . PHE A 1 88 ? 9.388 -0.107 -9.483 1.00 95.31 88 PHE A N 1
ATOM 681 C CA . PHE A 1 88 ? 10.364 0.413 -8.529 1.00 95.31 88 PHE A CA 1
ATOM 682 C C . PHE A 1 88 ? 10.659 -0.547 -7.375 1.00 95.31 88 PHE A C 1
ATOM 684 O O . PHE A 1 88 ? 11.390 -0.163 -6.465 1.00 95.31 88 PHE A O 1
ATOM 691 N N . TYR A 1 89 ? 10.161 -1.785 -7.416 1.00 96.62 89 TYR A N 1
ATOM 692 C CA . TYR A 1 89 ? 10.231 -2.771 -6.333 1.00 96.62 89 TYR A CA 1
ATOM 693 C C . TYR A 1 89 ? 11.585 -2.830 -5.606 1.00 96.62 89 TYR A C 1
ATOM 695 O O . TYR A 1 89 ? 11.652 -2.663 -4.386 1.00 96.62 89 TYR A O 1
ATOM 703 N N . PHE A 1 90 ? 12.683 -2.993 -6.351 1.00 95.75 90 PHE A N 1
ATOM 704 C CA . PHE A 1 90 ? 14.027 -3.109 -5.773 1.00 95.75 90 PHE A CA 1
ATOM 705 C C . PHE A 1 90 ? 14.561 -1.796 -5.191 1.00 95.75 90 PHE A C 1
ATOM 707 O O . PHE A 1 90 ? 15.398 -1.820 -4.291 1.00 95.75 90 PHE A O 1
ATOM 714 N N . THR A 1 91 ? 14.039 -0.657 -5.650 1.00 95.50 91 THR A N 1
ATOM 715 C CA . THR A 1 91 ? 14.383 0.679 -5.140 1.00 95.50 91 THR A CA 1
ATOM 716 C C . THR A 1 91 ? 13.518 1.114 -3.953 1.00 95.50 91 THR A C 1
ATOM 718 O O . THR A 1 91 ? 13.882 2.054 -3.250 1.00 95.50 91 THR A O 1
ATOM 721 N N . LEU A 1 92 ? 12.388 0.438 -3.701 1.00 95.06 92 LEU A N 1
ATOM 722 C CA . LEU A 1 92 ? 11.547 0.712 -2.537 1.00 95.06 92 LEU A CA 1
ATOM 723 C C . LEU A 1 92 ? 12.253 0.291 -1.236 1.00 95.06 92 LEU A C 1
ATOM 725 O O . LEU A 1 92 ? 12.983 -0.708 -1.230 1.00 95.06 92 LEU A O 1
ATOM 729 N N . PRO A 1 93 ? 11.983 0.976 -0.104 1.00 94.88 93 PRO A N 1
ATOM 730 C CA . PRO A 1 93 ? 12.517 0.580 1.194 1.00 94.88 93 PRO A CA 1
ATOM 731 C C . PRO A 1 93 ? 12.209 -0.889 1.511 1.00 94.88 93 PRO A C 1
ATOM 733 O O . PRO A 1 93 ? 11.045 -1.302 1.550 1.00 94.88 93 PRO A O 1
ATOM 736 N N . ALA A 1 94 ? 13.265 -1.675 1.746 1.00 92.31 94 ALA A N 1
ATOM 737 C CA . ALA A 1 94 ? 13.166 -3.102 2.060 1.00 92.31 94 ALA A CA 1
ATOM 738 C C . ALA A 1 94 ? 12.642 -3.362 3.481 1.00 92.31 94 ALA A C 1
ATOM 740 O O . ALA A 1 94 ? 12.095 -4.427 3.762 1.00 92.31 94 ALA A O 1
ATOM 741 N N . LEU A 1 95 ? 12.797 -2.386 4.382 1.00 92.12 95 LEU A N 1
ATOM 742 C CA . LEU A 1 95 ? 12.234 -2.434 5.724 1.00 92.12 95 LEU A CA 1
ATOM 743 C C . LEU A 1 95 ? 10.880 -1.717 5.773 1.00 92.12 95 LEU A C 1
ATOM 745 O O . LEU A 1 95 ? 10.756 -0.620 5.228 1.00 92.12 95 LEU A O 1
ATOM 749 N N . PRO A 1 96 ? 9.881 -2.273 6.481 1.00 92.94 96 PRO A N 1
ATOM 750 C CA . PRO A 1 96 ? 9.970 -3.477 7.312 1.00 92.94 96 PRO A CA 1
ATOM 751 C C . PRO A 1 96 ? 10.037 -4.780 6.503 1.00 92.94 96 PRO A C 1
ATOM 753 O O . PRO A 1 96 ? 9.512 -4.849 5.393 1.00 92.94 96 PRO A O 1
ATOM 756 N N . ARG A 1 97 ? 10.611 -5.827 7.114 1.00 92.88 97 ARG A N 1
ATOM 757 C CA . ARG A 1 97 ? 10.617 -7.198 6.569 1.00 92.88 97 ARG A CA 1
ATOM 758 C C . ARG A 1 97 ? 9.201 -7.666 6.193 1.00 92.88 97 ARG A C 1
ATOM 760 O O . ARG A 1 97 ? 8.242 -7.152 6.780 1.00 92.88 97 ARG A O 1
ATOM 767 N N . PRO A 1 98 ? 9.057 -8.636 5.270 1.00 95.00 98 PRO A N 1
ATOM 768 C CA . PRO A 1 98 ? 7.766 -9.239 4.948 1.00 95.00 98 PRO A CA 1
ATOM 769 C C . PRO A 1 98 ? 6.981 -9.664 6.196 1.00 95.00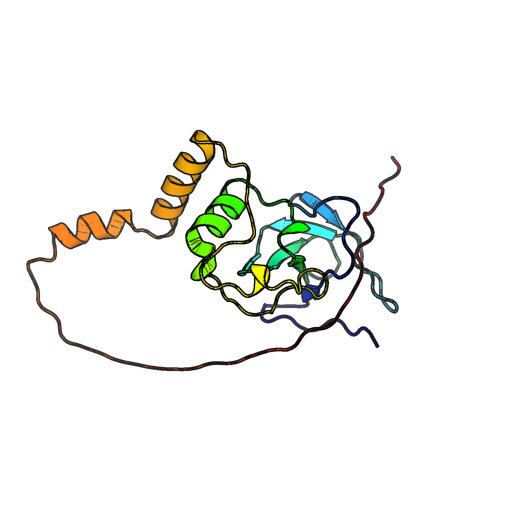 98 PRO A C 1
ATOM 771 O O . PRO A 1 98 ? 7.565 -10.020 7.223 1.00 95.00 98 PRO A O 1
ATOM 774 N N . HIS A 1 99 ? 5.649 -9.638 6.103 1.00 94.44 99 HIS A N 1
ATOM 775 C CA . HIS A 1 99 ? 4.780 -10.182 7.150 1.00 94.44 99 HIS A CA 1
ATOM 776 C C . HIS A 1 99 ? 5.114 -11.663 7.404 1.00 94.44 99 HIS A C 1
ATOM 778 O O . HIS A 1 99 ? 5.533 -12.362 6.487 1.00 94.44 99 HIS A O 1
ATOM 784 N N . ALA A 1 100 ? 4.905 -12.162 8.627 1.00 92.75 100 ALA A N 1
ATOM 785 C CA . ALA A 1 100 ? 5.308 -13.520 9.017 1.00 92.75 100 ALA A CA 1
ATOM 786 C C . ALA A 1 100 ? 4.704 -14.634 8.131 1.00 92.75 100 ALA A C 1
ATOM 788 O O . ALA A 1 100 ? 5.354 -15.651 7.888 1.00 92.75 100 ALA A O 1
ATOM 789 N N . GLU A 1 101 ? 3.494 -14.416 7.601 1.00 93.31 101 GLU A N 1
ATOM 790 C CA . GLU A 1 101 ? 2.839 -15.312 6.625 1.00 93.31 101 GLU A CA 1
ATOM 791 C C . GLU A 1 101 ? 3.555 -15.377 5.257 1.00 93.31 101 GLU A C 1
ATOM 793 O O . GLU A 1 101 ? 3.307 -16.296 4.484 1.00 93.31 101 GLU A O 1
ATOM 798 N N . PHE A 1 102 ? 4.466 -14.444 4.964 1.00 92.31 102 PHE A N 1
ATOM 799 C CA . PHE A 1 102 ? 5.239 -14.341 3.720 1.00 92.31 102 PHE A CA 1
ATOM 800 C C . PHE A 1 102 ? 6.742 -14.529 3.983 1.00 92.31 102 PHE A C 1
ATOM 802 O O . PHE A 1 102 ? 7.576 -13.731 3.563 1.00 92.31 102 PHE A O 1
ATOM 809 N N . SER A 1 103 ? 7.096 -15.581 4.724 1.00 86.25 103 SER A N 1
ATOM 810 C CA . SER A 1 103 ? 8.478 -15.894 5.125 1.00 86.25 103 SER A CA 1
ATOM 811 C C . SER A 1 103 ? 9.237 -16.812 4.152 1.00 86.25 103 SER A C 1
ATOM 813 O O . SER A 1 103 ? 10.349 -17.240 4.457 1.00 86.25 103 SER A O 1
ATOM 815 N N . SER A 1 104 ? 8.673 -17.127 2.980 1.00 89.56 104 SER A N 1
ATOM 816 C CA . SER A 1 104 ? 9.342 -17.977 1.987 1.00 89.56 104 SER A CA 1
ATOM 817 C C . SER A 1 104 ? 10.531 -17.277 1.307 1.00 89.56 104 SER A C 1
ATOM 819 O O . SER A 1 104 ? 10.493 -16.055 1.142 1.00 89.56 104 SER A O 1
ATOM 821 N N . PRO A 1 105 ? 11.543 -18.030 0.821 1.00 88.31 105 PRO A N 1
ATOM 822 C CA . PRO A 1 105 ? 12.753 -17.464 0.207 1.00 88.31 105 PRO A CA 1
ATOM 823 C C . PRO A 1 105 ? 12.507 -16.490 -0.955 1.00 88.31 105 PRO A C 1
ATOM 825 O O . PRO A 1 105 ? 13.290 -15.563 -1.153 1.00 88.31 105 PRO A O 1
ATOM 828 N N . ILE A 1 106 ? 11.393 -16.642 -1.680 1.00 90.69 106 ILE A N 1
ATOM 829 C CA . ILE A 1 106 ? 11.011 -15.737 -2.776 1.00 90.69 106 ILE A CA 1
ATOM 830 C C . ILE A 1 106 ? 10.815 -14.282 -2.305 1.00 90.69 106 ILE A C 1
ATOM 832 O O . ILE A 1 106 ? 11.085 -13.351 -3.050 1.00 90.69 106 ILE A O 1
ATOM 836 N N . PHE A 1 107 ? 10.426 -14.061 -1.041 1.00 89.62 107 PHE A N 1
ATOM 837 C CA . PHE A 1 107 ? 10.271 -12.716 -0.469 1.00 89.62 107 PHE A CA 1
ATOM 838 C C . PHE A 1 107 ? 11.586 -12.113 0.034 1.00 89.62 107 PHE A C 1
ATOM 840 O O . PHE A 1 107 ? 11.610 -10.945 0.414 1.00 89.62 107 PHE A O 1
ATOM 847 N N . THR A 1 108 ? 12.664 -12.898 0.056 1.00 86.56 108 THR A N 1
ATOM 848 C CA . THR A 1 108 ? 14.016 -12.444 0.413 1.00 86.56 108 THR A CA 1
ATOM 849 C C . THR A 1 108 ? 14.936 -12.301 -0.798 1.00 86.56 108 THR A C 1
ATOM 851 O O . THR A 1 108 ? 16.073 -11.877 -0.628 1.00 86.56 108 THR A O 1
ATOM 854 N N . SER A 1 109 ? 14.464 -12.657 -1.998 1.00 88.06 109 SER A N 1
ATOM 855 C CA . SER A 1 109 ? 15.222 -12.487 -3.238 1.00 88.06 109 SER A CA 1
ATOM 856 C C . SER A 1 109 ? 15.386 -11.003 -3.576 1.00 88.06 109 SER A C 1
ATOM 858 O O . SER A 1 109 ? 14.421 -10.236 -3.530 1.00 88.06 109 SER A O 1
ATOM 860 N N . ASP A 1 110 ? 16.606 -10.612 -3.941 1.00 88.12 110 ASP A N 1
ATOM 861 C CA . ASP A 1 110 ? 16.920 -9.287 -4.491 1.00 88.12 110 ASP A CA 1
ATOM 862 C C .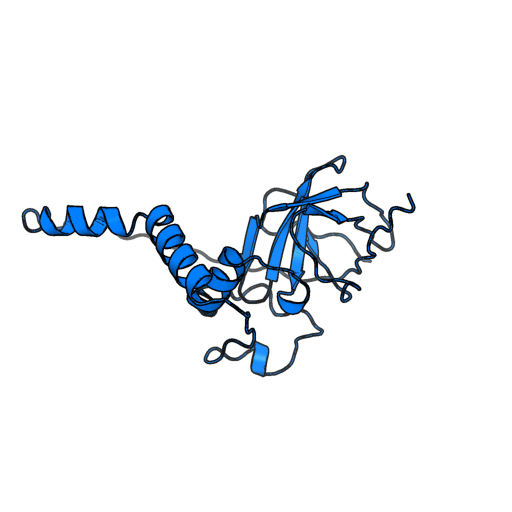 ASP A 1 110 ? 16.909 -9.276 -6.031 1.00 88.12 110 ASP A C 1
ATOM 864 O O . ASP A 1 110 ? 17.191 -8.247 -6.642 1.00 88.12 110 ASP A O 1
ATOM 868 N N . GLU A 1 111 ? 16.565 -10.402 -6.662 1.00 92.31 111 GLU A N 1
ATOM 869 C CA . GLU A 1 111 ? 16.576 -10.565 -8.123 1.00 92.31 111 GLU A CA 1
ATOM 870 C C . GLU A 1 111 ? 15.169 -10.685 -8.715 1.00 92.31 111 GLU A C 1
ATOM 872 O O . GLU A 1 111 ? 14.941 -10.311 -9.864 1.00 92.31 111 GLU A O 1
ATOM 877 N N . GLU A 1 112 ? 14.208 -11.168 -7.926 1.00 93.81 112 GLU A N 1
ATOM 878 C CA . GLU A 1 112 ? 12.847 -11.443 -8.378 1.00 93.81 112 GLU A CA 1
ATOM 879 C C . GLU A 1 112 ? 11.825 -10.676 -7.534 1.00 93.81 112 GLU A C 1
ATOM 881 O O . GLU A 1 112 ? 11.897 -10.649 -6.304 1.00 93.81 112 GLU A O 1
ATOM 886 N N . ASN A 1 113 ? 10.866 -10.033 -8.205 1.00 94.12 113 ASN A N 1
ATOM 887 C CA . ASN A 1 113 ? 9.714 -9.445 -7.537 1.00 94.12 113 ASN A CA 1
ATOM 888 C C . ASN A 1 113 ? 8.654 -10.546 -7.342 1.00 94.12 113 ASN A C 1
ATOM 890 O O . ASN A 1 113 ? 8.097 -11.005 -8.335 1.00 94.12 113 ASN A O 1
ATOM 894 N N . PRO A 1 114 ? 8.327 -10.948 -6.100 1.00 95.06 114 PRO A N 1
ATOM 895 C CA . PRO A 1 114 ? 7.354 -12.008 -5.832 1.00 95.06 114 PRO A CA 1
ATOM 896 C C . PRO A 1 114 ? 5.900 -11.568 -6.066 1.00 95.06 114 PRO A C 1
ATOM 898 O O . PRO A 1 114 ? 4.976 -12.332 -5.786 1.00 95.06 114 PRO A O 1
ATOM 901 N N . TYR A 1 115 ? 5.680 -10.318 -6.482 1.00 95.06 115 TYR A N 1
ATOM 902 C CA . TYR A 1 115 ? 4.364 -9.738 -6.687 1.00 95.06 115 TYR A CA 1
ATOM 903 C C . TYR A 1 115 ? 4.137 -9.425 -8.162 1.00 95.06 115 TYR A C 1
ATOM 905 O O . TYR A 1 115 ? 4.894 -8.679 -8.785 1.00 95.06 115 TYR A O 1
ATOM 913 N N . GLU A 1 116 ? 3.028 -9.935 -8.677 1.00 91.81 116 GLU A N 1
ATOM 914 C CA . GLU A 1 116 ? 2.538 -9.653 -10.018 1.00 91.81 116 GLU A CA 1
ATOM 915 C C . GLU A 1 116 ? 1.224 -8.874 -9.919 1.00 91.81 116 GLU A C 1
ATOM 917 O O . GLU A 1 116 ? 0.375 -9.163 -9.071 1.00 91.81 116 GLU A O 1
ATOM 922 N N . PHE A 1 117 ? 1.063 -7.870 -10.780 1.00 91.81 117 PHE A N 1
ATOM 923 C CA . PHE A 1 117 ? -0.164 -7.088 -10.891 1.00 91.81 117 PHE A CA 1
ATOM 924 C C . PHE A 1 117 ? -0.664 -7.175 -12.326 1.00 91.81 117 PHE A C 1
ATOM 926 O O . PHE A 1 117 ? 0.102 -6.985 -13.270 1.00 91.81 117 PHE A O 1
ATOM 933 N N . GLU A 1 118 ? -1.958 -7.428 -12.490 1.00 90.50 118 GLU A N 1
ATOM 934 C CA . GLU A 1 118 ? -2.606 -7.438 -13.798 1.00 90.50 118 GLU A CA 1
ATOM 935 C C . GLU A 1 118 ? -2.829 -5.995 -14.272 1.00 90.50 118 GLU A C 1
ATOM 937 O O . GLU A 1 118 ? -3.877 -5.392 -14.043 1.00 90.50 118 GLU A O 1
ATOM 942 N N . LEU A 1 119 ? -1.811 -5.414 -14.906 1.00 89.12 119 LEU A N 1
ATOM 943 C CA . LEU A 1 119 ? -1.875 -4.073 -15.480 1.00 89.12 119 LEU A CA 1
ATOM 944 C C . LEU A 1 119 ? -2.174 -4.176 -16.978 1.00 89.12 119 LEU A C 1
ATOM 946 O O . LEU A 1 119 ? -1.486 -4.861 -17.728 1.00 89.12 119 LEU A O 1
ATOM 950 N N . GLY A 1 120 ? -3.214 -3.486 -17.447 1.00 87.75 120 GLY A N 1
ATOM 951 C CA . GLY A 1 120 ? -3.463 -3.376 -18.886 1.00 87.75 120 GLY A CA 1
ATOM 952 C C . GLY A 1 120 ? -2.476 -2.409 -19.550 1.00 87.75 120 GLY A C 1
ATOM 953 O O . GLY A 1 120 ? -2.186 -1.356 -18.987 1.00 87.75 120 GLY A O 1
ATOM 954 N N . GLU A 1 121 ? -2.051 -2.671 -20.791 1.00 86.12 121 GLU A N 1
ATOM 955 C CA . GLU A 1 121 ? -1.088 -1.829 -21.543 1.00 86.12 121 GLU A CA 1
ATOM 956 C C . GLU A 1 121 ? -1.433 -0.323 -21.534 1.00 86.12 121 GLU A C 1
ATOM 958 O O . GLU A 1 121 ? -0.576 0.562 -21.431 1.00 86.12 121 GLU A O 1
ATOM 963 N N . ARG A 1 122 ? -2.734 -0.005 -21.629 1.00 84.88 122 ARG A N 1
ATOM 964 C CA . ARG A 1 122 ? -3.233 1.378 -21.567 1.00 84.88 122 ARG A CA 1
ATOM 965 C C . ARG A 1 122 ? -3.019 2.014 -20.193 1.00 84.88 122 ARG A C 1
ATOM 967 O O . ARG A 1 122 ? -2.753 3.215 -20.121 1.00 84.88 122 ARG A O 1
ATOM 974 N N . ALA A 1 123 ? -3.179 1.235 -19.128 1.00 85.69 123 ALA A N 1
ATOM 975 C CA . ALA A 1 123 ? -2.979 1.672 -17.756 1.00 85.69 123 ALA A CA 1
ATOM 976 C C . ALA A 1 123 ? -1.491 1.922 -17.486 1.00 85.69 123 ALA A C 1
ATOM 978 O O . ALA A 1 123 ? -1.144 2.998 -17.005 1.00 85.69 123 ALA A O 1
ATOM 979 N N . GLU A 1 124 ? -0.613 1.017 -17.923 1.00 87.94 124 GLU A N 1
ATOM 980 C CA . GLU A 1 124 ? 0.843 1.184 -17.821 1.00 87.94 124 GLU A CA 1
ATOM 981 C C . GLU A 1 124 ? 1.317 2.466 -18.512 1.00 87.94 124 GLU A C 1
ATOM 983 O O . GLU A 1 124 ? 1.931 3.327 -17.883 1.00 87.94 124 GLU A O 1
ATOM 988 N N . SER A 1 125 ? 0.929 2.666 -19.777 1.00 88.12 125 SER A N 1
ATOM 989 C CA . SER A 1 125 ? 1.282 3.869 -20.547 1.00 88.12 125 SER A CA 1
ATOM 990 C C . SER A 1 125 ? 0.825 5.163 -19.862 1.00 88.12 125 SER A C 1
ATOM 992 O O . SER A 1 125 ? 1.486 6.204 -19.937 1.00 88.12 125 SER A O 1
ATOM 994 N N . ARG A 1 126 ? -0.342 5.129 -19.208 1.00 90.62 126 ARG A N 1
ATOM 995 C CA . ARG A 1 126 ? -0.874 6.271 -18.458 1.00 90.62 126 ARG A CA 1
ATOM 996 C C . ARG A 1 126 ? -0.076 6.506 -17.176 1.00 90.62 126 ARG A C 1
ATOM 998 O O . ARG A 1 126 ? 0.250 7.660 -16.892 1.00 90.62 126 ARG A O 1
ATOM 1005 N N . SER A 1 127 ? 0.235 5.446 -16.437 1.00 90.75 127 SER A N 1
ATOM 1006 C CA . SER A 1 127 ? 1.023 5.497 -15.206 1.00 90.75 127 SER A CA 1
ATOM 1007 C C . SER A 1 127 ? 2.439 6.005 -15.475 1.00 90.75 127 SER A C 1
ATOM 1009 O O . SER A 1 127 ? 2.901 6.898 -14.771 1.00 90.75 127 SER A O 1
ATOM 1011 N N . GLU A 1 128 ? 3.086 5.570 -16.559 1.00 89.69 128 GLU A N 1
ATOM 1012 C CA . GLU A 1 128 ? 4.400 6.082 -16.968 1.00 89.69 128 GLU A CA 1
ATOM 1013 C C . GLU A 1 128 ? 4.404 7.586 -17.206 1.00 89.69 128 GLU A C 1
ATOM 1015 O O . GLU A 1 128 ? 5.237 8.306 -16.649 1.00 89.69 128 GLU A O 1
ATOM 1020 N N . ARG A 1 129 ? 3.447 8.078 -18.000 1.00 88.12 129 ARG A N 1
ATOM 1021 C CA . ARG A 1 129 ? 3.317 9.515 -18.280 1.00 88.12 129 ARG A CA 1
ATOM 1022 C C . ARG A 1 129 ? 3.045 10.310 -17.011 1.00 88.12 129 ARG A C 1
ATOM 1024 O O . ARG A 1 129 ? 3.559 11.415 -16.855 1.00 88.12 129 ARG A O 1
ATOM 1031 N N . LEU A 1 130 ? 2.222 9.768 -16.115 1.00 87.88 130 LEU A N 1
ATOM 1032 C CA . LEU A 1 130 ? 1.899 10.430 -14.860 1.00 87.88 130 LEU A CA 1
ATOM 1033 C C . LEU A 1 130 ? 3.126 10.522 -13.948 1.00 87.88 130 LEU A C 1
ATOM 1035 O O . LEU A 1 130 ? 3.400 11.599 -13.425 1.00 87.88 130 LEU A O 1
ATOM 1039 N N . ILE A 1 131 ? 3.890 9.438 -13.810 1.00 87.94 131 ILE A N 1
ATOM 1040 C CA . ILE A 1 131 ? 5.115 9.422 -13.005 1.00 87.94 131 ILE A CA 1
ATOM 1041 C C . ILE A 1 131 ? 6.148 10.386 -13.587 1.00 87.94 131 ILE A C 1
ATOM 1043 O O . ILE A 1 131 ? 6.651 11.222 -12.844 1.00 87.94 131 ILE A O 1
ATOM 1047 N N . ALA A 1 132 ? 6.398 10.355 -14.902 1.00 87.12 132 ALA A N 1
ATOM 1048 C CA . ALA A 1 132 ? 7.325 11.281 -15.563 1.00 87.12 132 ALA A CA 1
ATOM 1049 C C . ALA A 1 132 ? 6.956 12.757 -15.332 1.00 87.12 132 ALA A C 1
ATOM 1051 O O . ALA A 1 132 ? 7.827 13.602 -15.107 1.00 87.12 132 ALA A O 1
ATOM 1052 N N . ARG A 1 133 ? 5.650 13.060 -15.326 1.00 84.62 133 ARG A N 1
ATOM 1053 C CA . ARG A 1 133 ? 5.132 14.397 -15.029 1.00 84.62 133 ARG A CA 1
ATOM 1054 C C . ARG A 1 133 ? 5.343 14.798 -13.568 1.00 84.62 133 ARG A C 1
ATOM 1056 O O . ARG A 1 133 ? 5.660 15.954 -13.315 1.00 84.62 133 ARG A O 1
ATOM 1063 N N . ILE A 1 134 ? 5.141 13.884 -12.619 1.00 83.69 134 ILE A N 1
ATOM 1064 C CA . ILE A 1 134 ? 5.294 14.162 -11.180 1.00 83.69 134 ILE A CA 1
ATOM 1065 C C . ILE A 1 134 ? 6.771 14.331 -10.810 1.00 83.69 134 ILE A C 1
ATOM 1067 O O . ILE A 1 134 ? 7.109 15.217 -10.030 1.00 83.69 134 ILE A O 1
ATOM 1071 N N . THR A 1 135 ? 7.658 13.518 -11.385 1.00 80.50 135 THR A N 1
ATOM 1072 C CA . THR A 1 135 ? 9.098 13.553 -11.089 1.00 80.50 135 THR A CA 1
ATOM 1073 C C . THR A 1 135 ? 9.848 14.662 -11.828 1.00 80.50 135 THR A C 1
ATOM 1075 O O . THR A 1 135 ? 11.060 14.772 -11.675 1.00 80.50 135 THR A O 1
ATOM 1078 N N . ASN A 1 136 ? 9.156 15.496 -12.618 1.00 69.31 136 ASN A N 1
ATOM 1079 C CA . ASN A 1 136 ? 9.753 16.529 -13.473 1.00 69.31 136 ASN A CA 1
ATOM 1080 C C . ASN A 1 136 ? 10.841 16.000 -14.432 1.00 69.31 136 ASN A C 1
ATOM 1082 O O . ASN A 1 136 ? 11.654 16.782 -14.926 1.00 69.31 136 ASN A O 1
ATOM 1086 N N . ALA A 1 137 ? 10.839 14.704 -14.765 1.00 61.12 137 ALA A N 1
ATOM 1087 C CA . ALA A 1 137 ? 11.823 14.109 -15.676 1.00 61.12 137 ALA A CA 1
ATOM 1088 C C . ALA A 1 137 ? 11.821 14.776 -17.072 1.00 61.12 137 ALA A C 1
ATOM 1090 O O . ALA A 1 137 ? 12.848 14.837 -17.750 1.00 61.12 137 ALA A O 1
ATOM 1091 N N . ASP A 1 138 ? 10.684 15.344 -17.485 1.00 53.44 138 ASP A N 1
ATOM 1092 C CA . ASP A 1 138 ? 10.557 16.094 -18.739 1.00 53.44 138 ASP A CA 1
ATOM 1093 C C . ASP A 1 138 ? 11.138 17.518 -18.679 1.00 53.44 138 ASP A C 1
ATOM 1095 O O . ASP A 1 138 ? 11.505 18.079 -19.717 1.00 53.44 138 ASP A O 1
ATOM 1099 N N . ALA A 1 139 ? 11.252 18.115 -17.487 1.00 54.47 139 ALA A N 1
ATOM 1100 C CA . ALA A 1 139 ? 11.870 19.429 -17.327 1.00 54.47 139 ALA A CA 1
ATOM 1101 C C . ALA A 1 139 ? 13.385 19.344 -17.561 1.00 54.47 139 ALA A C 1
ATOM 1103 O O . ALA A 1 139 ? 13.939 20.182 -18.274 1.00 54.47 139 ALA A O 1
ATOM 1104 N N . ASP A 1 140 ? 14.032 18.282 -17.072 1.00 52.28 140 ASP A N 1
ATOM 1105 C CA . ASP A 1 140 ? 15.482 18.103 -17.194 1.00 52.28 140 ASP A CA 1
ATOM 1106 C C . ASP A 1 140 ? 15.950 17.942 -18.647 1.00 52.28 140 ASP A C 1
ATOM 1108 O O . ASP A 1 140 ? 16.961 18.523 -19.041 1.00 52.28 140 ASP A O 1
ATOM 1112 N N . ARG A 1 141 ? 15.162 17.285 -19.512 1.00 53.03 141 ARG A N 1
ATOM 1113 C CA . ARG A 1 141 ? 15.480 17.186 -20.952 1.00 53.03 141 ARG A CA 1
ATOM 1114 C C . ARG A 1 141 ? 15.515 18.540 -21.669 1.00 53.03 141 ARG A C 1
ATOM 1116 O O . ARG A 1 141 ? 16.235 18.676 -22.661 1.00 53.03 141 ARG A O 1
ATOM 1123 N N . ARG A 1 142 ? 14.768 19.547 -21.200 1.00 51.81 142 ARG A N 1
ATOM 1124 C CA . ARG A 1 142 ? 14.846 20.913 -21.753 1.00 51.81 142 ARG A CA 1
ATOM 1125 C C . ARG A 1 142 ? 16.059 21.667 -21.218 1.00 51.81 142 ARG A C 1
ATOM 1127 O O . ARG A 1 142 ? 16.693 22.392 -21.982 1.00 51.81 142 ARG A O 1
ATOM 1134 N N . THR A 1 143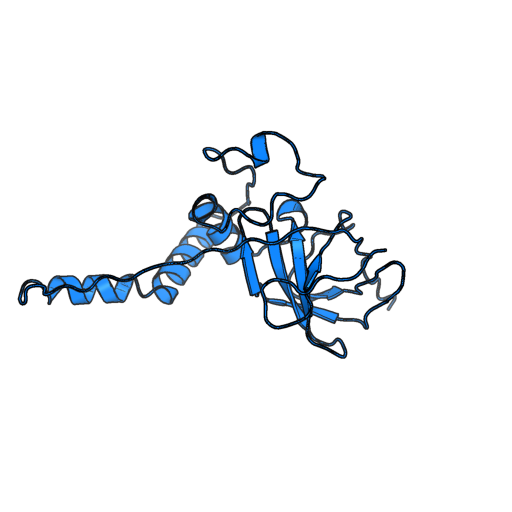 ? 16.427 21.459 -19.957 1.00 51.69 143 THR A N 1
ATOM 1135 C CA . THR A 1 143 ? 17.571 22.134 -19.331 1.00 51.69 143 THR A CA 1
ATOM 1136 C C . THR A 1 143 ? 18.912 21.577 -19.812 1.00 51.69 143 THR A C 1
ATOM 1138 O O . THR A 1 143 ? 19.827 22.359 -20.057 1.00 51.69 143 THR A O 1
ATOM 1141 N N . SER A 1 144 ? 19.039 20.265 -20.053 1.00 49.69 144 SER A N 1
ATOM 1142 C CA . SER A 1 144 ? 20.286 19.655 -20.557 1.00 49.69 144 SER A CA 1
ATOM 1143 C C . SER A 1 144 ? 20.667 20.117 -21.965 1.00 49.69 144 SER A C 1
ATOM 1145 O O . SER A 1 144 ? 21.847 20.142 -22.302 1.00 49.69 144 SER A O 1
ATOM 1147 N N . ARG A 1 145 ? 19.698 20.548 -22.784 1.00 51.56 145 ARG A N 1
ATOM 1148 C CA . ARG A 1 145 ? 19.979 21.145 -24.102 1.00 51.56 145 ARG A CA 1
ATOM 1149 C C . ARG A 1 145 ? 20.438 22.608 -24.008 1.00 51.56 145 ARG A C 1
ATOM 1151 O O . ARG A 1 145 ? 21.004 23.123 -24.962 1.00 51.56 145 ARG A O 1
ATOM 1158 N N . SER A 1 146 ? 20.227 23.251 -22.857 1.00 50.81 146 SER A N 1
ATOM 1159 C CA . SER A 1 146 ? 20.648 24.626 -22.559 1.00 50.81 146 SER A CA 1
ATOM 1160 C C . SER A 1 146 ? 21.932 24.705 -21.717 1.00 50.81 146 SER A C 1
ATOM 1162 O O . SER A 1 146 ? 22.533 25.772 -21.654 1.00 50.81 146 SER A O 1
ATOM 1164 N N . LYS A 1 147 ? 22.350 23.615 -21.053 1.00 49.41 147 LYS A N 1
ATOM 1165 C CA . LYS A 1 147 ? 23.420 23.611 -20.034 1.00 49.41 147 LYS A CA 1
ATOM 1166 C C . LYS A 1 147 ? 24.786 23.075 -20.484 1.00 49.41 147 LYS A C 1
ATOM 1168 O O . LYS A 1 147 ? 25.670 22.942 -19.650 1.00 49.41 147 LYS A O 1
ATOM 1173 N N . MET A 1 148 ? 25.027 22.874 -21.783 1.00 52.47 148 MET A N 1
ATOM 1174 C CA . MET A 1 148 ? 26.404 22.715 -22.302 1.00 52.47 148 MET A CA 1
ATOM 1175 C C . MET A 1 148 ? 27.242 24.016 -22.236 1.00 52.47 148 MET A C 1
ATOM 1177 O O . MET A 1 148 ? 28.315 24.075 -22.826 1.00 52.47 148 MET A O 1
ATOM 1181 N N . ALA A 1 149 ? 26.773 25.058 -21.540 1.00 54.56 149 ALA A N 1
ATOM 1182 C CA . ALA A 1 149 ? 27.436 26.357 -21.473 1.00 54.56 149 ALA A CA 1
ATOM 1183 C C . ALA A 1 149 ? 28.245 26.617 -20.190 1.00 54.56 149 ALA A C 1
ATOM 1185 O O . ALA A 1 149 ? 29.112 27.480 -20.234 1.00 54.56 149 ALA A O 1
ATOM 1186 N N . GLU A 1 150 ? 28.026 25.926 -19.065 1.00 55.50 150 GLU A N 1
ATOM 1187 C CA . GLU A 1 150 ? 28.680 26.322 -17.802 1.00 55.50 150 GLU A CA 1
ATOM 1188 C C . GLU A 1 150 ? 29.049 25.119 -16.919 1.00 55.50 150 GLU A C 1
ATOM 1190 O O . GLU A 1 150 ? 28.239 24.220 -16.689 1.00 55.50 150 GLU A O 1
ATOM 1195 N N . GLY A 1 151 ? 30.316 25.096 -16.486 1.00 48.12 151 GLY A N 1
ATOM 1196 C CA . GLY A 1 151 ? 30.979 23.993 -15.783 1.00 48.12 151 GLY A CA 1
ATOM 1197 C C . GLY A 1 151 ? 30.704 23.912 -14.272 1.00 48.12 151 GLY A C 1
ATOM 1198 O O . GLY A 1 151 ? 30.059 24.800 -13.715 1.00 48.12 151 GLY A O 1
ATOM 1199 N N . PRO A 1 152 ? 31.173 22.842 -13.595 1.00 53.91 152 PRO A N 1
ATOM 1200 C CA . PRO A 1 152 ? 30.766 22.540 -12.227 1.00 53.91 152 PRO A CA 1
ATOM 1201 C C . PRO A 1 152 ? 31.829 22.913 -11.178 1.00 53.91 152 PRO A C 1
ATOM 1203 O O . PRO A 1 152 ? 33.014 22.638 -11.363 1.00 53.91 152 PRO A O 1
ATOM 1206 N N . ASP A 1 153 ? 31.371 23.447 -10.043 1.00 43.66 153 ASP A N 1
ATOM 1207 C CA . ASP A 1 153 ? 32.088 23.463 -8.759 1.00 43.66 153 ASP A CA 1
ATOM 1208 C C . ASP A 1 153 ? 31.249 22.722 -7.699 1.00 43.66 153 ASP A C 1
ATOM 1210 O O . ASP A 1 153 ? 30.017 22.700 -7.762 1.00 43.66 153 ASP A O 1
ATOM 1214 N N . GLY A 1 154 ? 31.934 22.003 -6.810 1.00 48.22 154 GLY A N 1
ATOM 1215 C CA . GLY A 1 154 ? 31.421 20.848 -6.074 1.00 48.22 154 GLY A CA 1
ATOM 1216 C C . GLY A 1 154 ? 30.847 21.114 -4.678 1.00 48.22 154 GLY A C 1
ATOM 1217 O O . GLY A 1 154 ? 30.995 22.178 -4.090 1.00 48.22 154 GLY A O 1
ATOM 1218 N N . GLY A 1 155 ? 30.229 20.075 -4.103 1.00 39.44 155 GLY A N 1
ATOM 1219 C CA . GLY A 1 155 ? 29.833 20.053 -2.691 1.00 39.44 155 GLY A CA 1
ATOM 1220 C C . GLY A 1 155 ? 29.221 18.716 -2.259 1.00 39.44 155 GLY A C 1
ATOM 1221 O O . GLY A 1 155 ? 28.235 18.270 -2.834 1.00 39.44 155 GLY A O 1
ATOM 1222 N N . LYS A 1 156 ? 29.830 18.074 -1.251 1.00 49.16 156 LYS A N 1
ATOM 1223 C CA . LYS A 1 156 ? 29.471 16.775 -0.644 1.00 49.16 156 LYS A CA 1
ATOM 1224 C C . LYS A 1 156 ? 28.830 16.962 0.740 1.00 49.16 156 LYS A C 1
ATOM 1226 O O . LYS A 1 156 ? 29.274 17.811 1.502 1.00 49.16 156 LYS A O 1
ATOM 1231 N N . GLY A 1 157 ? 27.932 16.045 1.101 1.00 35.97 157 GLY A N 1
ATOM 1232 C CA . GLY A 1 157 ? 27.488 15.728 2.472 1.00 35.97 157 GLY A CA 1
ATOM 1233 C C . GLY A 1 157 ? 26.150 14.978 2.408 1.00 35.97 157 GLY A C 1
ATOM 1234 O O . GLY A 1 157 ? 25.306 15.370 1.617 1.00 35.97 157 GLY A O 1
ATOM 1235 N N . GLY A 1 158 ? 25.851 13.883 3.106 1.00 38.97 158 GLY A N 1
ATOM 1236 C CA . GLY A 1 158 ? 26.504 13.151 4.190 1.00 38.97 158 GLY A CA 1
ATOM 1237 C C . GLY A 1 158 ? 25.412 12.642 5.151 1.00 38.97 158 GLY A C 1
ATOM 1238 O O . GLY A 1 158 ? 24.750 13.484 5.741 1.00 38.97 158 GLY A O 1
ATOM 1239 N N . SER A 1 159 ? 25.285 11.308 5.281 1.00 48.31 159 SER A N 1
ATOM 1240 C CA . SER A 1 159 ? 24.674 10.505 6.382 1.00 48.31 159 SER A CA 1
ATOM 1241 C C . SER A 1 159 ? 23.167 10.726 6.699 1.00 48.31 159 SER A C 1
ATOM 1243 O O . SER A 1 159 ? 22.603 11.736 6.320 1.00 48.31 159 SER A O 1
ATOM 1245 N N . GLU A 1 160 ? 22.372 9.851 7.329 1.00 40.75 160 GLU A N 1
ATOM 1246 C CA . GLU A 1 160 ? 22.595 8.718 8.238 1.00 40.75 160 GLU A CA 1
ATOM 1247 C C . GLU A 1 160 ? 21.309 7.846 8.336 1.00 40.75 160 GLU A C 1
ATOM 1249 O O . GLU A 1 160 ? 20.224 8.256 7.923 1.00 40.75 160 GLU A O 1
ATOM 1254 N N . SER A 1 161 ? 21.465 6.635 8.866 1.00 55.62 161 SER A N 1
ATOM 1255 C CA . SER A 1 161 ? 20.515 5.525 9.078 1.00 55.62 161 SER A CA 1
ATOM 1256 C C . SER A 1 161 ? 19.538 5.702 10.255 1.00 55.62 161 SER A C 1
ATOM 1258 O O . SER A 1 161 ? 19.893 6.393 11.196 1.00 55.62 161 SER A O 1
ATOM 1260 N N . ASP A 1 162 ? 18.389 4.995 10.275 1.00 39.38 162 ASP A N 1
ATOM 1261 C CA . ASP A 1 162 ? 18.104 3.999 11.335 1.00 39.38 162 ASP A CA 1
ATOM 1262 C C . ASP A 1 162 ? 16.821 3.153 11.155 1.00 39.38 162 ASP A C 1
ATOM 1264 O O . ASP A 1 162 ? 15.988 3.386 10.283 1.00 39.38 162 ASP A O 1
ATOM 1268 N N . SER A 1 163 ? 16.727 2.119 11.994 1.00 45.41 163 SER A N 1
ATOM 1269 C CA . SER A 1 163 ? 15.929 0.891 11.905 1.00 45.41 163 SER A CA 1
ATOM 1270 C C . SER A 1 163 ? 14.779 0.800 12.937 1.00 45.41 163 SER A C 1
ATOM 1272 O O . SER A 1 163 ? 14.858 1.379 14.019 1.00 45.41 163 SER A O 1
ATOM 1274 N N . SER A 1 164 ? 13.697 0.043 12.654 1.00 37.09 164 SER A N 1
ATOM 1275 C CA . SER A 1 164 ? 12.645 -0.236 13.659 1.00 37.09 164 SER A CA 1
ATOM 1276 C C . SER A 1 164 ? 11.873 -1.562 13.501 1.00 37.09 164 SER A C 1
ATOM 1278 O O . SER A 1 164 ? 11.622 -2.050 12.397 1.00 37.09 164 SER A O 1
ATOM 1280 N N . GLY A 1 165 ? 11.516 -2.145 14.657 1.00 46.81 165 GLY A N 1
ATOM 1281 C CA . GLY A 1 165 ? 10.930 -3.480 14.869 1.00 46.81 165 GLY A CA 1
ATOM 1282 C C . GLY A 1 165 ? 9.397 -3.592 14.728 1.00 46.81 165 GLY A C 1
ATOM 1283 O O . GLY A 1 165 ? 8.696 -2.616 14.480 1.00 46.81 165 GLY A O 1
ATOM 1284 N N . HIS A 1 166 ? 8.877 -4.822 14.851 1.00 35.09 166 HIS A N 1
ATOM 1285 C CA . HIS A 1 166 ? 7.612 -5.307 14.263 1.00 35.09 166 HIS A CA 1
ATOM 1286 C C . HIS A 1 166 ? 6.701 -6.010 15.303 1.00 35.09 166 HIS A C 1
ATOM 1288 O O . HIS A 1 166 ? 7.231 -6.824 16.054 1.00 35.09 166 HIS A O 1
ATOM 1294 N N . THR A 1 167 ? 5.371 -5.770 15.308 1.00 39.09 167 THR A N 1
ATOM 1295 C CA . THR A 1 167 ? 4.350 -6.486 16.136 1.00 39.09 167 THR A CA 1
ATOM 1296 C C . THR A 1 167 ? 2.948 -6.450 15.485 1.00 39.09 167 THR A C 1
ATOM 1298 O O . THR A 1 167 ? 2.728 -5.725 14.515 1.00 39.09 167 THR A O 1
ATOM 1301 N N . SER A 1 168 ? 1.998 -7.230 16.022 1.00 31.81 168 SER A N 1
ATOM 1302 C CA . SER A 1 168 ? 1.022 -8.006 15.272 1.00 31.81 168 SER A CA 1
ATOM 1303 C C . SER A 1 168 ? -0.495 -7.792 15.592 1.00 31.81 168 SER A C 1
ATOM 1305 O O . SER A 1 168 ? -0.874 -8.072 16.719 1.00 31.81 168 SER A O 1
ATOM 1307 N N . MET A 1 169 ? -1.414 -7.413 14.659 1.00 48.44 169 MET A N 1
ATOM 1308 C CA . MET A 1 169 ? -2.913 -7.550 14.820 1.00 48.44 169 MET A CA 1
ATOM 1309 C C . MET A 1 169 ? -3.965 -7.708 13.635 1.00 48.44 169 MET A C 1
ATOM 1311 O O . MET A 1 169 ? -3.818 -7.226 12.517 1.00 48.44 169 MET A O 1
ATOM 1315 N N . ARG A 1 170 ? -5.108 -8.365 13.896 1.00 44.56 170 ARG A N 1
ATOM 1316 C CA . ARG A 1 170 ? -6.147 -8.786 12.915 1.00 44.56 170 ARG A CA 1
ATOM 1317 C C . ARG A 1 170 ? -7.131 -7.683 12.469 1.00 44.56 170 ARG A C 1
ATOM 1319 O O . ARG A 1 170 ? -7.548 -6.873 13.290 1.00 44.56 170 ARG A O 1
ATOM 1326 N N . ILE A 1 171 ? -7.578 -7.706 11.203 1.00 48.94 171 ILE A N 1
ATOM 1327 C CA . ILE A 1 171 ? -8.657 -6.840 10.672 1.00 48.94 171 ILE A CA 1
ATOM 1328 C C . ILE A 1 171 ? -9.955 -7.625 10.510 1.00 48.94 171 ILE A C 1
ATOM 1330 O O . ILE A 1 171 ? -9.946 -8.726 9.970 1.00 48.94 171 ILE A O 1
ATOM 1334 N N . ILE A 1 172 ? -11.070 -7.015 10.923 1.00 43.81 172 ILE A N 1
ATOM 1335 C CA . ILE A 1 172 ? -12.424 -7.511 10.658 1.00 43.81 172 ILE A CA 1
ATOM 1336 C C . ILE A 1 172 ? -13.115 -6.516 9.709 1.00 43.81 172 ILE A C 1
ATOM 1338 O O . ILE A 1 172 ? -13.174 -5.327 10.045 1.00 43.81 172 ILE A O 1
ATOM 1342 N N . PRO A 1 173 ? -13.630 -6.949 8.545 1.00 42.09 173 PRO A N 1
ATOM 1343 C CA . PRO A 1 173 ? -14.405 -6.080 7.668 1.00 42.09 173 PRO A CA 1
ATOM 1344 C C . PRO A 1 173 ? -15.688 -5.610 8.369 1.00 42.09 173 PRO A C 1
ATOM 1346 O O . PRO A 1 173 ? -16.413 -6.384 8.994 1.00 42.09 173 PRO A O 1
ATOM 1349 N N . GLY A 1 174 ? -15.962 -4.307 8.298 1.00 37.81 174 GLY A N 1
ATOM 1350 C CA . GLY A 1 174 ? -17.196 -3.736 8.828 1.00 37.81 174 GLY A CA 1
ATOM 1351 C C . GLY A 1 174 ? -18.355 -4.006 7.875 1.00 37.81 174 GLY A C 1
ATOM 1352 O O . GLY A 1 174 ? -18.499 -3.296 6.886 1.00 37.81 174 GLY A O 1
ATOM 1353 N N . SER A 1 175 ? -19.186 -5.005 8.173 1.00 34.91 175 SER A N 1
ATOM 1354 C CA . SER A 1 175 ? -20.470 -5.188 7.492 1.00 34.91 175 SER A CA 1
ATOM 1355 C C . SER A 1 175 ? -21.435 -4.083 7.926 1.00 34.91 175 SER A C 1
ATOM 1357 O O . SER A 1 175 ? -21.893 -4.068 9.069 1.00 34.91 175 SER A O 1
ATOM 1359 N N . LEU A 1 176 ? -21.747 -3.152 7.023 1.00 39.59 176 LEU A N 1
ATOM 1360 C CA . LEU A 1 176 ? -22.927 -2.303 7.157 1.00 39.59 176 LEU A CA 1
ATOM 1361 C C . LEU A 1 176 ? -24.122 -3.130 6.680 1.00 39.59 176 LEU A C 1
ATOM 1363 O O . LEU A 1 176 ? -24.344 -3.261 5.481 1.00 39.59 176 LEU A O 1
ATOM 1367 N N . ALA A 1 177 ? -24.857 -3.720 7.623 1.00 38.00 177 ALA A N 1
ATOM 1368 C CA . ALA A 1 177 ? -26.224 -4.142 7.354 1.00 38.00 177 ALA A CA 1
ATOM 1369 C C . ALA A 1 177 ? -27.050 -2.863 7.142 1.00 38.00 177 ALA A C 1
ATOM 1371 O O . ALA A 1 1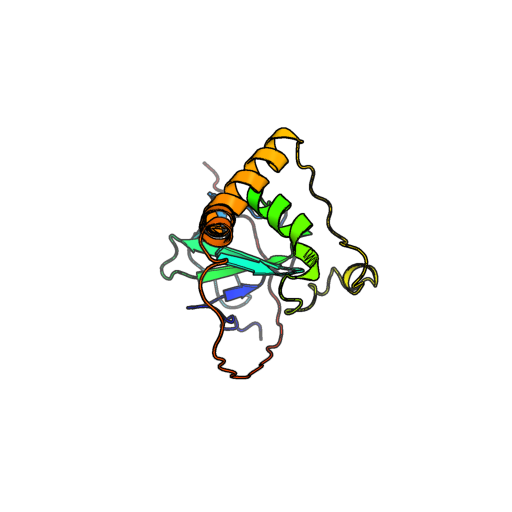77 ? -27.258 -2.101 8.089 1.00 38.00 177 ALA A O 1
ATOM 1372 N N . GLY A 1 178 ? -27.402 -2.596 5.886 1.00 39.66 178 GLY A N 1
ATOM 1373 C CA . GLY A 1 178 ? -28.439 -1.651 5.485 1.00 39.66 178 GLY A CA 1
ATOM 1374 C C . GLY A 1 178 ? -29.661 -2.425 5.031 1.00 39.66 178 GLY A C 1
ATOM 1375 O O . GLY A 1 178 ? -29.454 -3.475 4.381 1.00 39.66 178 GLY A O 1
#

Organism: NCBI:txid34475